Protein AF-A0A6J5VHC2-F1 (afdb_monomer)

pLDDT: mean 74.83, std 16.46, range [29.8, 95.44]

Mean predicted aligned error: 12.06 Å

Nearest PDB structures (foldseek):
  8tw2-assembly1_HQ  TM=3.066E-01  e=6.710E+00  Acinetobacter phage AP205
  5i7k-assembly3_A  TM=3.157E-01  e=7.901E+00  Homo sapiens
  6yfm-assembly1_AA  TM=2.266E-01  e=9.302E+00  Leviviridae sp.

Radius of gyration: 24.05 Å; Cα contacts (8 Å, |Δi|>4): 578; chains: 1; bounding box: 73×34×86 Å

Secondary structure (DSSP, 8-state):
-EEEEE-TTS-TT--EEEE--TT----HHHHHHHHHT--HHHHHHHTTTTTT--EEEEE----TTSSS--S-EEEPPPPPEETT-PPPPPTHHHHTTHHHHHHH--TTEEEEEEEEEEEEEETTEEEEEEEEEEEEEEEEEEE-----------------EEEEEEEEEEEESEEEEE-SSS-EEEEEESSS----S----GGGEEEE-TT-EEEE---TT--EEEEEEGGGTEEBPPEEHHHHHHHHHH--SPPSEEEEEEEETTTTEEEEEEEEE-TTS-EEEEEEE-----------

InterPro domains:
  IPR026847 Vacuolar protein sorting-associated protein 13 [PTHR16166] (1-262)

Solvent-accessible surface area (backbone atoms only — not comparable to full-atom values): 17325 Å² total; per-residue (Å²): 61,36,37,36,30,24,40,90,87,54,61,89,89,45,46,27,73,50,78,37,61,94,88,62,85,85,53,48,66,60,35,42,59,59,25,69,83,45,62,74,55,31,19,56,17,35,50,18,50,72,69,68,57,38,31,40,28,40,32,74,69,77,68,90,77,81,57,94,64,95,61,65,75,47,65,38,66,25,57,70,46,59,86,82,66,68,43,83,59,50,51,57,56,50,68,43,33,70,65,55,53,62,74,65,49,52,100,70,43,51,73,40,48,31,72,41,47,27,46,32,23,44,83,83,44,82,75,51,70,38,24,32,29,33,37,37,40,36,35,71,42,77,47,81,75,81,80,90,63,100,74,79,94,71,97,70,86,69,83,74,46,68,45,80,46,72,49,77,45,83,38,49,28,34,35,42,33,29,62,32,99,49,43,30,36,39,38,55,34,80,53,93,71,77,81,78,83,86,78,94,56,66,74,44,40,50,78,38,48,56,78,34,70,51,76,30,35,50,55,65,57,42,41,23,45,32,45,27,37,58,92,70,78,28,51,31,70,72,43,53,53,54,67,50,46,60,54,51,69,72,47,95,64,92,58,77,59,47,76,39,83,38,49,24,71,89,72,74,43,56,31,31,43,34,39,32,60,40,98,84,67,29,36,35,34,40,35,35,66,59,73,96,75,83,81,82,77,78,82,128

Sequence (300 aa):
MELRFRRAQQKEDEFASVMLNAGDTIDDSMAMFDALNLSGGRKKALMSLGLGNFLLSFRPEIPDGLMTSKNSLSVEWSDDLKGGKAVRLSGIFDRLSYRVRNALFTESVKCSFSTAQCTLKSEGARISDMHFLVQSIGRNVPVVQPNRSTDVLENNKSPVAFQEQKDIYLLPTVRVSNLLHTEVHVFLSESDRCYTVGSDNDRNQSTISCGSMVEFYANPSIIYFTVTLTAYNSSCRPVNSSDWIKKLQKQKSDVPCLDIDLDFGGGKYFASLRLSRGNRGTLEVVMQWLSVSTIFVMYI

Organism: Prunus armeniaca (NCBI:txid36596)

Foldseek 3Di:
DKKWKAAPPDDPPLIAIDDDDVPDDDALVNLQVVLVPDDDSHSVRSNCRVVLRIWMKDWDDDPPPPFPDPFDKDKAIKDTDRRDDADQDAFPLNQLCPVLVVVPDDPFKDKGKDKIKMFMDTPRHTQDIFIWIKIKIKGWDFDDDDDPDPDDDDDDPDPRDTDIDIDIDTHFQAKEFEQDQAKKKKAKDQDQDDPDDDRRPCQRIDIAHHGGMDGHRDDNNWIWIWMARPVVRWIFRTDISRVVVVVSVPDPDRDQKDWDWTATPNNPFIWIWIWHADNRRHTYTYIGGDDPDDPPPPDD

Structure (mmCIF, N/CA/C/O backbone):
data_AF-A0A6J5VHC2-F1
#
_entry.id   AF-A0A6J5VHC2-F1
#
loop_
_atom_site.group_PDB
_atom_site.id
_atom_site.type_symbol
_atom_site.label_atom_id
_atom_site.label_alt_id
_atom_site.label_comp_id
_atom_site.label_asym_id
_atom_site.label_entity_id
_atom_site.label_seq_id
_atom_site.pdbx_PDB_ins_code
_atom_site.Cartn_x
_atom_site.Cartn_y
_atom_site.Cartn_z
_atom_site.occupancy
_atom_site.B_iso_or_equiv
_atom_site.auth_seq_id
_atom_site.auth_comp_id
_atom_site.auth_asym_id
_atom_site.auth_atom_id
_atom_site.pdbx_PDB_model_num
ATOM 1 N N . MET A 1 1 ? 3.254 -6.602 13.259 1.00 87.44 1 MET A N 1
ATOM 2 C CA . MET A 1 1 ? 2.648 -5.245 13.194 1.00 87.44 1 MET A CA 1
ATOM 3 C C . MET A 1 1 ? 2.077 -4.946 14.559 1.00 87.44 1 MET A C 1
ATOM 5 O O . MET A 1 1 ? 1.206 -5.678 15.005 1.00 87.44 1 MET A O 1
ATOM 9 N N . GLU A 1 2 ? 2.549 -3.903 15.226 1.00 91.75 2 GLU A N 1
ATOM 10 C CA . GLU A 1 2 ? 2.053 -3.537 16.550 1.00 91.75 2 GLU A CA 1
ATOM 11 C C . GLU A 1 2 ? 0.928 -2.506 16.425 1.00 91.75 2 GLU A C 1
ATOM 13 O O . GLU A 1 2 ? 1.076 -1.492 15.743 1.00 91.75 2 GLU A O 1
ATOM 18 N N . LEU A 1 3 ? -0.199 -2.755 17.083 1.00 89.50 3 LEU A N 1
ATOM 19 C CA . LEU A 1 3 ? -1.311 -1.821 17.213 1.00 89.50 3 LEU A CA 1
ATOM 20 C C . LEU A 1 3 ? -1.281 -1.171 18.588 1.00 89.50 3 LEU A C 1
ATOM 22 O O . LEU A 1 3 ? -0.975 -1.830 19.577 1.00 89.50 3 LEU A O 1
ATOM 26 N N . ARG A 1 4 ? -1.653 0.104 18.658 1.00 89.88 4 ARG A N 1
ATOM 27 C CA . ARG A 1 4 ? -1.767 0.886 19.886 1.00 89.88 4 ARG A CA 1
ATOM 28 C C . ARG A 1 4 ? -3.153 1.495 19.999 1.00 89.88 4 ARG A C 1
ATOM 30 O O . ARG A 1 4 ? -3.589 2.235 19.119 1.00 89.88 4 ARG A O 1
ATOM 37 N N . PHE A 1 5 ? -3.794 1.245 21.132 1.00 87.25 5 PHE A N 1
ATOM 38 C CA . PHE A 1 5 ? -5.109 1.759 21.489 1.00 87.25 5 PHE A CA 1
ATOM 39 C C . PHE A 1 5 ? -4.985 2.769 22.628 1.00 87.25 5 PHE A C 1
ATOM 41 O O . PHE A 1 5 ? -4.406 2.474 23.679 1.00 87.25 5 PHE A O 1
ATOM 48 N N . ARG A 1 6 ? -5.551 3.962 22.427 1.00 85.88 6 ARG A N 1
ATOM 49 C CA . ARG A 1 6 ? -5.616 5.043 23.425 1.00 85.88 6 ARG A CA 1
ATOM 50 C C . ARG A 1 6 ? -7.026 5.604 23.539 1.00 85.88 6 ARG A C 1
ATOM 52 O O . ARG A 1 6 ? -7.817 5.514 22.604 1.00 85.88 6 ARG A O 1
ATOM 59 N N . ARG A 1 7 ? -7.333 6.254 24.662 1.00 81.38 7 ARG A N 1
ATOM 60 C CA . ARG A 1 7 ? -8.512 7.127 24.773 1.00 81.38 7 ARG A CA 1
ATOM 61 C C . ARG A 1 7 ? -8.130 8.554 24.415 1.00 81.38 7 ARG A C 1
ATOM 63 O O . ARG A 1 7 ? -7.066 9.019 24.805 1.00 81.38 7 ARG A O 1
ATOM 70 N N . ALA A 1 8 ? -9.044 9.287 23.784 1.00 72.12 8 ALA A N 1
ATOM 71 C CA . ALA A 1 8 ? -8.810 10.681 23.403 1.00 72.12 8 ALA A CA 1
ATOM 72 C C . ALA A 1 8 ? -8.484 11.627 24.582 1.00 72.12 8 ALA A C 1
ATOM 74 O O . ALA A 1 8 ? -7.918 12.690 24.363 1.00 72.12 8 ALA A O 1
ATOM 75 N N . GLN A 1 9 ? -8.845 11.257 25.818 1.00 69.50 9 GLN A N 1
ATOM 76 C CA . GLN A 1 9 ? -8.648 12.068 27.030 1.00 69.50 9 GLN A CA 1
ATOM 77 C C . GLN A 1 9 ? -7.511 11.569 27.948 1.00 69.50 9 GLN A C 1
ATOM 79 O O . GLN A 1 9 ? -7.333 12.117 29.034 1.00 69.50 9 GLN A O 1
ATOM 84 N N . GLN A 1 10 ? -6.774 10.515 27.578 1.00 65.38 10 GLN A N 1
ATOM 85 C CA . GLN A 1 10 ? -5.685 9.967 28.405 1.00 65.38 10 GLN A CA 1
ATOM 86 C C . GLN A 1 10 ? -4.319 10.576 28.055 1.00 65.38 10 GLN A C 1
ATOM 88 O O . GLN A 1 10 ? -4.109 11.054 26.942 1.00 65.38 10 GLN A O 1
ATOM 93 N N . LYS A 1 11 ? -3.385 10.546 29.020 1.00 63.06 11 LYS A N 1
ATOM 94 C CA . LYS A 1 11 ? -1.968 10.892 28.802 1.00 63.06 11 LYS A CA 1
ATOM 95 C C . LYS A 1 11 ? -1.344 9.928 27.788 1.00 63.06 11 LYS A C 1
ATOM 97 O O . LYS A 1 11 ? -1.731 8.763 27.744 1.00 63.06 11 LYS A O 1
ATOM 102 N N . GLU A 1 12 ? -0.364 10.394 27.011 1.00 64.94 12 GLU A N 1
ATOM 103 C CA . GLU A 1 12 ? 0.210 9.613 25.904 1.00 64.94 12 GLU A CA 1
ATOM 104 C C . GLU A 1 12 ? 0.792 8.255 26.315 1.00 64.94 12 GLU A C 1
ATOM 106 O O . GLU A 1 12 ? 0.707 7.310 25.531 1.00 64.94 12 GLU A O 1
ATOM 111 N N . ASP A 1 13 ? 1.302 8.151 27.545 1.00 67.31 13 ASP A N 1
ATOM 112 C CA . ASP A 1 13 ? 1.945 6.946 28.080 1.00 67.31 13 ASP A CA 1
ATOM 113 C C . ASP A 1 13 ? 0.952 5.861 28.543 1.00 67.31 13 ASP A C 1
ATOM 115 O O . ASP A 1 13 ? 1.341 4.719 28.793 1.00 67.31 13 ASP A O 1
ATOM 119 N N . GLU A 1 14 ? -0.345 6.177 28.650 1.00 80.38 14 GLU A N 1
ATOM 120 C CA . GLU A 1 14 ? -1.382 5.196 28.979 1.00 80.38 14 GLU A CA 1
ATOM 121 C C . GLU A 1 14 ? -2.020 4.631 27.708 1.00 80.38 14 GLU A C 1
ATOM 123 O O . GLU A 1 14 ? -3.034 5.127 27.213 1.00 80.38 14 GLU A O 1
ATOM 128 N N . PHE A 1 15 ? -1.442 3.544 27.200 1.00 84.50 15 PHE A N 1
ATOM 129 C CA . PHE A 1 15 ? -1.965 2.816 26.049 1.00 84.50 15 PHE A CA 1
ATOM 130 C C . PHE A 1 15 ? -1.979 1.308 26.284 1.00 84.50 15 PHE A C 1
ATOM 132 O O . PHE A 1 15 ? -1.233 0.773 27.107 1.00 84.50 15 PHE A O 1
ATOM 139 N N . ALA A 1 16 ? -2.827 0.619 25.532 1.00 87.75 16 ALA A N 1
ATOM 140 C CA . ALA A 1 16 ? -2.716 -0.817 25.338 1.00 87.75 16 ALA A CA 1
ATOM 141 C C . ALA A 1 16 ? -2.134 -1.085 23.952 1.00 87.75 16 ALA A C 1
ATOM 143 O O . ALA A 1 16 ? -2.483 -0.376 23.007 1.00 87.75 16 ALA A O 1
ATOM 144 N N . SER A 1 17 ? -1.260 -2.081 23.827 1.00 88.62 17 SER A N 1
ATOM 145 C CA . SER A 1 17 ? -0.766 -2.522 22.527 1.00 88.62 17 SER A CA 1
ATOM 146 C C . SER A 1 17 ? -0.976 -4.012 22.311 1.00 88.62 17 SER A C 1
ATOM 148 O O . SER A 1 17 ? -1.055 -4.784 23.266 1.00 88.62 17 SER A O 1
ATOM 150 N N . VAL A 1 18 ? -1.126 -4.384 21.043 1.00 88.00 18 VAL A N 1
ATOM 151 C CA . VAL A 1 18 ? -1.316 -5.762 20.587 1.00 88.00 18 VAL A CA 1
ATOM 152 C C . VAL A 1 18 ? -0.419 -5.988 19.380 1.00 88.00 18 VAL A C 1
ATOM 154 O O . VAL A 1 18 ? -0.418 -5.178 18.453 1.00 88.00 18 VAL A O 1
ATOM 157 N N . MET A 1 19 ? 0.338 -7.081 19.383 1.00 88.75 19 MET A N 1
ATOM 158 C CA . MET A 1 19 ? 1.124 -7.497 18.225 1.00 88.75 19 MET A CA 1
ATOM 159 C C . MET A 1 19 ? 0.283 -8.407 17.330 1.00 88.75 19 MET A C 1
ATOM 161 O O . MET A 1 19 ? -0.310 -9.364 17.816 1.00 88.75 19 MET A O 1
ATOM 165 N N . LEU A 1 20 ? 0.253 -8.108 16.034 1.00 84.94 20 LEU A N 1
ATOM 166 C CA . LEU A 1 20 ? -0.412 -8.901 15.003 1.00 84.94 20 LEU A CA 1
ATOM 167 C C . LEU A 1 20 ? 0.604 -9.423 13.987 1.00 84.94 20 LEU A C 1
ATOM 169 O O . LEU A 1 20 ? 1.396 -8.646 13.434 1.00 84.94 20 LEU A O 1
ATOM 173 N N . ASN A 1 21 ? 0.540 -10.716 13.695 1.00 83.06 21 ASN A N 1
ATOM 174 C CA . ASN A 1 21 ? 1.238 -11.341 12.579 1.00 83.06 21 ASN A CA 1
ATOM 175 C C . ASN A 1 21 ? 0.446 -11.183 11.276 1.00 83.06 21 ASN A C 1
ATOM 177 O O . ASN A 1 21 ? -0.692 -10.708 11.244 1.00 83.06 21 ASN A O 1
ATOM 181 N N . ALA A 1 22 ? 1.066 -11.573 10.163 1.00 75.50 22 ALA A N 1
ATOM 182 C CA . ALA A 1 22 ? 0.387 -11.597 8.876 1.00 75.50 22 ALA A CA 1
ATOM 183 C C . ALA A 1 22 ? -0.784 -12.594 8.908 1.00 75.50 22 ALA A C 1
ATOM 185 O O . ALA A 1 22 ? -0.585 -13.779 9.156 1.00 75.50 22 ALA A O 1
ATOM 186 N N . GLY A 1 23 ? -1.992 -12.104 8.622 1.00 72.81 23 GLY A N 1
ATOM 187 C CA . GLY A 1 23 ? -3.222 -12.900 8.660 1.00 72.81 23 GLY A CA 1
ATOM 188 C C . GLY A 1 23 ? -3.977 -12.839 9.990 1.00 72.81 23 GLY A C 1
ATOM 189 O O . GLY A 1 23 ? -5.135 -13.250 10.019 1.00 72.81 23 GLY A O 1
ATOM 190 N N . ASP A 1 24 ? -3.379 -12.277 11.044 1.00 81.94 24 ASP A N 1
ATOM 191 C CA . ASP A 1 24 ? -4.054 -12.107 12.330 1.00 81.94 24 ASP A CA 1
ATOM 192 C C . ASP A 1 24 ? -5.131 -11.016 12.251 1.00 81.94 24 ASP A C 1
ATOM 194 O O . ASP A 1 24 ? -5.018 -10.026 11.517 1.00 81.94 24 ASP A O 1
ATOM 198 N N . THR A 1 25 ? -6.172 -11.177 13.062 1.00 80.81 25 THR A N 1
ATOM 199 C CA . THR A 1 25 ? -7.261 -10.211 13.222 1.00 80.81 25 THR A CA 1
ATOM 200 C C . THR A 1 25 ? -7.505 -9.948 14.698 1.00 80.81 25 THR A C 1
ATOM 202 O O . THR A 1 25 ? -7.397 -10.859 15.514 1.00 80.81 25 THR A O 1
ATOM 205 N N . ILE A 1 26 ? -7.884 -8.717 15.033 1.00 81.38 26 ILE A N 1
ATOM 206 C CA . ILE A 1 26 ? -8.385 -8.360 16.359 1.00 81.38 26 ILE A CA 1
ATOM 207 C C . ILE A 1 26 ? -9.762 -7.725 16.212 1.00 81.38 26 ILE A C 1
ATOM 209 O O . ILE A 1 26 ? -9.951 -6.828 15.387 1.00 81.38 26 ILE A O 1
ATOM 213 N N . ASP A 1 27 ? -10.706 -8.189 17.020 1.00 83.62 27 ASP A N 1
ATOM 214 C CA . ASP A 1 27 ? -12.029 -7.596 17.157 1.00 83.62 27 ASP A CA 1
ATOM 215 C C . ASP A 1 27 ? -12.263 -7.083 18.586 1.00 83.62 27 ASP A C 1
ATOM 217 O O . ASP A 1 27 ? -11.414 -7.205 19.478 1.00 83.62 27 ASP A O 1
ATOM 221 N N . ASP A 1 28 ? -13.410 -6.442 18.790 1.00 79.19 28 ASP A N 1
ATOM 222 C CA . ASP A 1 28 ? -13.797 -5.882 20.079 1.00 79.19 28 ASP A CA 1
ATOM 223 C C . ASP A 1 28 ? -13.994 -6.961 21.150 1.00 79.19 28 ASP A C 1
ATOM 225 O O . ASP A 1 28 ? -13.642 -6.739 22.304 1.00 79.19 28 ASP A O 1
ATOM 229 N N . SER A 1 29 ? -14.492 -8.137 20.785 1.00 80.19 29 SER A N 1
ATOM 230 C CA . SER A 1 29 ? -14.730 -9.245 21.707 1.00 80.19 29 SER A CA 1
ATOM 231 C C . SER A 1 29 ? -13.413 -9.810 22.234 1.00 80.19 29 SER A C 1
ATOM 233 O O . SER A 1 29 ? -13.227 -9.892 23.449 1.00 80.19 29 SER A O 1
ATOM 235 N N . MET A 1 30 ? -12.467 -10.117 21.342 1.00 82.44 30 MET A N 1
ATOM 236 C CA . MET A 1 30 ? -11.107 -10.540 21.688 1.00 82.44 30 MET A CA 1
ATOM 237 C C . MET A 1 30 ? -10.427 -9.500 22.581 1.00 82.44 30 MET A C 1
ATOM 239 O O . MET A 1 30 ? -9.942 -9.831 23.662 1.00 82.44 30 MET A O 1
ATOM 243 N N . ALA A 1 31 ? -10.493 -8.223 22.194 1.00 82.50 31 ALA A N 1
ATOM 244 C CA . ALA A 1 31 ? -9.918 -7.134 22.975 1.00 82.50 31 ALA A CA 1
ATOM 245 C C . ALA A 1 31 ? -10.530 -7.005 24.382 1.00 82.50 31 ALA A C 1
ATOM 247 O O . ALA A 1 31 ? -9.826 -6.677 25.340 1.00 82.50 31 ALA A O 1
ATOM 248 N N . MET A 1 32 ? -11.835 -7.254 24.528 1.00 81.25 32 MET A N 1
ATOM 249 C CA . MET A 1 32 ? -12.531 -7.220 25.819 1.00 81.25 32 MET A CA 1
ATOM 250 C C . MET A 1 32 ? -12.121 -8.392 26.715 1.00 81.25 32 MET A C 1
ATOM 252 O O . MET A 1 32 ? -11.925 -8.188 27.916 1.00 81.25 32 MET A O 1
ATOM 256 N N . PHE A 1 33 ? -11.948 -9.593 26.155 1.00 83.25 33 PHE A N 1
ATOM 257 C CA . PHE A 1 33 ? -11.417 -10.739 26.897 1.00 83.25 33 PHE A CA 1
ATOM 258 C C . PHE A 1 33 ? -9.971 -10.497 27.341 1.00 83.25 33 PHE A C 1
ATOM 260 O O . PHE A 1 33 ? -9.661 -10.689 28.518 1.00 83.25 33 PHE A O 1
ATOM 267 N N . ASP A 1 34 ? -9.119 -9.973 26.461 1.00 82.94 34 ASP A N 1
ATOM 268 C CA . ASP A 1 34 ? -7.733 -9.628 26.797 1.00 82.94 34 ASP A CA 1
ATOM 269 C C . ASP A 1 34 ? -7.660 -8.554 27.892 1.00 82.94 34 ASP A C 1
ATOM 271 O O . ASP A 1 34 ? -6.822 -8.610 28.798 1.00 82.94 34 ASP A O 1
ATOM 275 N N . ALA A 1 35 ? -8.596 -7.600 27.885 1.00 84.12 35 ALA A N 1
ATOM 276 C CA . ALA A 1 35 ? -8.687 -6.556 28.899 1.00 84.12 35 ALA A CA 1
ATOM 277 C C . ALA A 1 35 ? -9.016 -7.078 30.310 1.00 84.12 35 ALA A C 1
ATOM 279 O O . ALA A 1 35 ? -8.757 -6.367 31.290 1.00 84.12 35 ALA A O 1
ATOM 280 N N . LEU A 1 36 ? -9.565 -8.293 30.458 1.00 85.62 36 LEU A N 1
ATOM 281 C CA . LEU A 1 36 ? -9.848 -8.886 31.772 1.00 85.62 36 LEU A CA 1
ATOM 282 C C . LEU A 1 36 ? -8.571 -9.098 32.587 1.00 85.62 36 LEU A C 1
ATOM 284 O O . LEU A 1 36 ? -8.592 -8.875 33.798 1.00 85.62 36 LEU A O 1
ATOM 288 N N . ASN A 1 37 ? -7.471 -9.432 31.909 1.00 84.69 37 ASN A N 1
ATOM 289 C CA . ASN A 1 37 ? -6.166 -9.702 32.513 1.00 84.69 37 ASN A CA 1
ATOM 290 C C . ASN A 1 37 ? -5.319 -8.436 32.730 1.00 84.69 37 ASN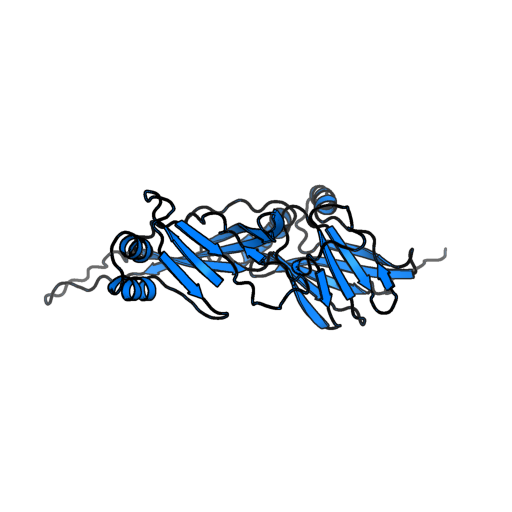 A C 1
ATOM 292 O O . ASN A 1 37 ? -4.208 -8.506 33.252 1.00 84.69 37 ASN A O 1
ATOM 296 N N . LEU A 1 38 ? -5.828 -7.265 32.337 1.00 85.56 38 LEU A N 1
ATOM 297 C CA . LEU A 1 38 ? -5.134 -5.986 32.459 1.00 85.56 38 LEU A CA 1
ATOM 298 C C . LEU A 1 38 ? -5.692 -5.150 33.615 1.00 85.56 38 LEU A C 1
ATOM 300 O O . LEU A 1 38 ? -6.781 -5.386 34.136 1.00 85.56 38 LEU A O 1
ATOM 304 N N . SER A 1 39 ? -4.957 -4.112 34.009 1.00 83.00 39 SER A N 1
ATOM 305 C CA . SER A 1 39 ? -5.377 -3.167 35.046 1.00 83.00 39 SER A CA 1
ATOM 306 C C . SER A 1 39 ? -5.135 -1.713 34.620 1.00 83.00 39 SER A C 1
ATOM 308 O O . SER A 1 39 ? -4.495 -1.428 33.603 1.00 83.00 39 SER A O 1
ATOM 310 N N . GLY A 1 40 ? -5.716 -0.771 35.370 1.00 85.44 40 GLY A N 1
ATOM 311 C CA . GLY A 1 40 ? -5.491 0.665 35.182 1.00 85.44 40 GLY A CA 1
ATOM 312 C C . GLY A 1 40 ? -5.904 1.206 33.806 1.00 85.44 40 GLY A C 1
ATOM 313 O O . GLY A 1 40 ? -6.950 0.845 33.257 1.00 85.44 40 GLY A O 1
ATOM 314 N N . GLY A 1 41 ? -5.088 2.118 33.266 1.00 82.44 41 GLY A N 1
ATOM 315 C CA . GLY A 1 41 ? -5.336 2.796 31.990 1.00 82.44 41 GLY A CA 1
ATOM 316 C C . GLY A 1 41 ? -5.363 1.856 30.781 1.00 82.44 41 GLY A C 1
ATOM 317 O O . GLY A 1 41 ? -6.182 2.061 29.889 1.00 82.44 41 GLY A O 1
ATOM 318 N N . ARG A 1 42 ? -4.561 0.780 30.791 1.00 82.19 42 ARG A N 1
ATOM 319 C CA . ARG A 1 42 ? -4.484 -0.202 29.691 1.00 82.19 42 ARG A CA 1
ATOM 320 C C . ARG A 1 42 ? -5.792 -0.965 29.508 1.00 82.19 42 ARG A C 1
ATOM 322 O O . ARG A 1 42 ? -6.311 -1.039 28.398 1.00 82.19 42 ARG A O 1
ATOM 329 N N . LYS A 1 43 ? -6.376 -1.443 30.615 1.00 85.81 43 LYS A N 1
ATOM 330 C CA . LYS A 1 43 ? -7.710 -2.062 30.609 1.00 85.81 43 LYS A CA 1
ATOM 331 C C . LYS A 1 43 ? -8.754 -1.099 30.052 1.00 85.81 43 LYS A C 1
ATOM 333 O O . LYS A 1 43 ? -9.531 -1.467 29.181 1.00 85.81 43 LYS A O 1
ATOM 338 N N . LYS A 1 44 ? -8.755 0.156 30.516 1.00 83.44 44 LYS A N 1
ATOM 339 C CA . LYS A 1 44 ? -9.700 1.178 30.033 1.00 83.44 44 LYS A CA 1
ATOM 340 C C . LYS A 1 44 ? -9.535 1.467 28.535 1.00 83.44 44 LYS A C 1
ATOM 342 O O . LYS A 1 44 ? -10.541 1.704 27.868 1.00 83.44 44 LYS A O 1
ATOM 347 N N . ALA A 1 45 ? -8.307 1.454 28.017 1.00 83.31 45 ALA A N 1
ATOM 348 C CA . ALA A 1 45 ? -8.021 1.679 26.605 1.00 83.31 45 ALA A CA 1
ATOM 349 C C . ALA A 1 45 ? -8.569 0.546 25.720 1.00 83.31 45 ALA A C 1
ATOM 351 O O . ALA A 1 45 ? -9.354 0.834 24.821 1.00 83.31 45 ALA A O 1
ATOM 352 N N . LEU A 1 46 ? -8.259 -0.722 26.023 1.00 82.38 46 LEU A N 1
ATOM 353 C CA . LEU A 1 46 ? -8.788 -1.873 25.268 1.00 82.38 46 LEU A CA 1
ATOM 354 C C . LEU A 1 46 ? -10.314 -1.977 25.354 1.00 82.38 46 LEU A C 1
ATOM 356 O O . LEU A 1 46 ? -10.973 -2.115 24.331 1.00 82.38 46 LEU A O 1
ATOM 360 N N . MET A 1 47 ? -10.898 -1.781 26.541 1.00 81.81 47 MET A N 1
ATOM 361 C CA . MET A 1 47 ? -12.361 -1.784 26.711 1.00 81.81 47 MET A CA 1
ATOM 362 C C . MET A 1 47 ? -13.067 -0.677 25.904 1.00 81.81 47 MET A C 1
ATOM 364 O O . MET A 1 47 ? -14.279 -0.724 25.710 1.00 81.81 47 MET A O 1
ATOM 368 N N . SER A 1 48 ? -12.340 0.350 25.447 1.00 78.81 48 SER A N 1
ATOM 369 C CA . SER A 1 48 ? -12.921 1.430 24.640 1.00 78.81 48 SER A CA 1
ATOM 370 C C . SER A 1 48 ? -13.129 1.052 23.173 1.00 78.81 48 SER A C 1
ATOM 372 O O . SER A 1 48 ? -13.831 1.789 22.480 1.00 78.81 48 SER A O 1
ATOM 374 N N . LEU A 1 49 ? -12.588 -0.087 22.717 1.00 77.38 49 LEU A N 1
ATOM 375 C CA . LEU A 1 49 ? -12.847 -0.632 21.381 1.00 77.38 49 LEU A CA 1
ATOM 376 C C . LEU A 1 49 ? -14.335 -0.924 21.182 1.00 77.38 49 LEU A C 1
ATOM 378 O O . LEU A 1 49 ? -14.932 -0.377 20.259 1.00 77.38 49 LEU A O 1
ATOM 382 N N . GLY A 1 50 ? -14.956 -1.653 22.115 1.00 70.88 50 GLY A N 1
ATOM 383 C CA . GLY A 1 50 ? -16.396 -1.943 22.074 1.00 70.88 50 GLY A CA 1
ATOM 384 C C . GLY A 1 50 ? -17.292 -0.707 22.241 1.00 70.88 50 GLY A C 1
ATOM 385 O O . GLY A 1 50 ? -18.464 -0.731 21.881 1.00 70.88 50 GLY A O 1
ATOM 386 N N . LEU A 1 51 ? -16.749 0.402 22.761 1.00 73.06 51 LEU A N 1
ATOM 387 C CA . LEU A 1 51 ? -17.466 1.677 22.897 1.00 73.06 51 LEU A CA 1
ATOM 388 C C . LEU A 1 51 ? -17.281 2.607 21.687 1.00 73.06 51 LEU A C 1
ATOM 390 O O . LEU A 1 51 ? -17.896 3.671 21.642 1.00 73.06 51 LEU A O 1
ATOM 394 N N . GLY A 1 52 ? -16.386 2.271 20.751 1.00 70.75 52 GLY A N 1
ATOM 395 C CA . GLY A 1 52 ? -16.062 3.108 19.592 1.00 70.75 52 GLY A CA 1
ATOM 396 C C . GLY A 1 52 ? -15.326 4.419 19.914 1.00 70.75 52 GLY A C 1
ATOM 397 O O . GLY A 1 52 ? -15.112 5.234 19.019 1.00 70.75 52 GLY A O 1
ATOM 398 N N . ASN A 1 53 ? -14.913 4.645 21.167 1.00 76.25 53 ASN A N 1
ATOM 399 C CA . ASN A 1 53 ? -14.216 5.864 21.600 1.00 76.25 53 ASN A CA 1
ATOM 400 C C . ASN A 1 53 ? -12.725 5.596 21.837 1.00 76.25 53 ASN A C 1
ATOM 402 O O . ASN A 1 53 ? -12.230 5.660 22.967 1.00 76.25 53 ASN A O 1
ATOM 406 N N . PHE A 1 54 ? -12.020 5.266 20.758 1.00 79.31 54 PHE A N 1
ATOM 407 C CA . PHE A 1 54 ? -10.593 4.972 20.779 1.00 79.31 54 PHE A CA 1
ATOM 408 C C . PHE A 1 54 ? -9.836 5.746 19.694 1.00 79.31 54 PHE A C 1
ATOM 410 O O . PHE A 1 54 ? -10.382 6.142 18.662 1.00 79.31 54 PHE A O 1
ATOM 417 N N . LEU A 1 55 ? -8.552 5.955 19.955 1.00 85.38 55 LEU A N 1
ATOM 418 C CA . LEU A 1 55 ? -7.546 6.347 18.983 1.00 85.38 55 LEU A CA 1
ATOM 419 C C . LEU A 1 55 ? -6.715 5.107 18.673 1.00 85.38 55 LEU A C 1
ATOM 421 O O . LEU A 1 55 ? -6.225 4.450 19.595 1.00 85.38 55 LEU A O 1
ATOM 425 N N . LEU A 1 56 ? -6.592 4.795 17.387 1.00 86.62 56 LEU A N 1
ATOM 426 C CA . LEU A 1 56 ? -5.781 3.691 16.895 1.00 86.62 56 LEU A CA 1
ATOM 427 C C . LEU A 1 56 ? -4.546 4.257 16.204 1.00 86.62 56 LEU A C 1
ATOM 429 O O . LEU A 1 56 ? -4.676 4.995 15.235 1.00 86.62 56 LEU A O 1
ATOM 433 N N . SER A 1 57 ? -3.363 3.873 16.653 1.00 90.12 57 SER A N 1
ATOM 434 C CA . SER A 1 57 ? -2.129 4.035 15.882 1.00 90.12 57 SER A CA 1
ATOM 435 C C . SER A 1 57 ? -1.474 2.672 15.702 1.00 90.12 57 SER A C 1
ATOM 437 O O . SER A 1 57 ? -1.791 1.720 16.412 1.00 90.12 57 SER A O 1
ATOM 439 N N . PHE A 1 58 ? -0.579 2.550 14.735 1.00 91.31 58 PHE A N 1
ATOM 440 C CA . PHE A 1 58 ? 0.104 1.296 14.455 1.00 91.31 58 PHE A CA 1
ATOM 441 C C . PHE A 1 58 ? 1.573 1.542 14.139 1.00 91.31 58 PHE A C 1
ATOM 443 O O . PHE A 1 58 ? 1.988 2.661 13.841 1.00 91.31 58 PHE A O 1
ATOM 450 N N . ARG A 1 59 ? 2.370 0.487 14.232 1.00 90.81 59 ARG A N 1
ATOM 451 C CA . ARG A 1 59 ? 3.790 0.510 13.925 1.00 90.81 59 ARG A CA 1
ATOM 452 C C . ARG A 1 59 ? 4.192 -0.822 13.295 1.00 90.81 59 ARG A C 1
ATOM 454 O O . ARG A 1 59 ? 4.004 -1.866 13.923 1.00 90.81 59 ARG A O 1
ATOM 461 N N . PRO A 1 60 ? 4.756 -0.827 12.077 1.00 88.00 60 PRO A N 1
ATOM 462 C CA . PRO A 1 60 ? 5.272 -2.052 11.495 1.00 88.00 60 PRO A CA 1
ATOM 463 C C . PRO A 1 60 ? 6.481 -2.537 12.293 1.00 88.00 60 PRO A C 1
ATOM 465 O O . PRO A 1 60 ? 7.329 -1.753 12.716 1.00 88.00 60 PRO A O 1
ATOM 468 N N . GLU A 1 61 ? 6.553 -3.848 12.469 1.00 83.44 61 GLU A N 1
ATOM 469 C CA . GLU A 1 61 ? 7.737 -4.492 13.016 1.00 83.44 61 GLU A CA 1
ATOM 470 C C . GLU A 1 61 ? 8.753 -4.659 11.887 1.00 83.44 61 GLU A C 1
ATOM 472 O O . GLU A 1 61 ? 8.393 -5.015 10.758 1.00 83.44 61 GLU A O 1
ATOM 477 N N . ILE A 1 62 ? 10.010 -4.334 12.168 1.00 72.06 62 ILE A N 1
ATOM 478 C CA . ILE A 1 62 ? 11.106 -4.564 11.235 1.00 72.06 62 ILE A CA 1
ATOM 479 C C . ILE A 1 62 ? 11.851 -5.784 11.761 1.00 72.06 62 ILE A C 1
ATOM 481 O O . ILE A 1 62 ? 12.445 -5.677 12.830 1.00 72.06 62 ILE A O 1
ATOM 485 N N . PRO A 1 63 ? 11.796 -6.932 11.064 1.00 63.84 63 PRO A N 1
ATOM 486 C CA . PRO A 1 63 ? 12.555 -8.096 11.485 1.00 63.84 63 PRO A CA 1
ATOM 487 C C . PRO A 1 63 ? 14.054 -7.783 11.434 1.00 63.84 63 PRO A C 1
ATOM 489 O O . PRO A 1 63 ? 14.545 -7.203 10.457 1.00 63.84 63 PRO A O 1
ATOM 492 N N . ASP A 1 64 ? 14.764 -8.174 12.490 1.00 53.56 64 ASP A N 1
ATOM 493 C CA . ASP A 1 64 ? 16.213 -8.028 12.585 1.00 53.56 64 ASP A CA 1
ATOM 494 C C . ASP A 1 64 ? 16.889 -8.755 11.409 1.00 53.56 64 ASP A C 1
ATOM 496 O O . ASP A 1 64 ? 16.617 -9.926 11.139 1.00 53.56 64 ASP A O 1
ATOM 500 N N . GLY A 1 65 ? 17.759 -8.048 10.680 1.00 50.91 65 GLY A N 1
ATOM 501 C CA . GLY A 1 65 ? 18.527 -8.605 9.556 1.00 50.91 65 GLY A CA 1
ATOM 502 C C . GLY A 1 65 ? 17.959 -8.364 8.152 1.00 50.91 65 GLY A C 1
ATOM 503 O O . GLY A 1 65 ? 18.573 -8.805 7.185 1.00 50.91 65 GLY A O 1
ATOM 504 N N . LEU A 1 66 ? 16.841 -7.639 8.000 1.00 49.28 66 LEU A N 1
ATOM 505 C CA . LEU A 1 66 ? 16.318 -7.257 6.674 1.00 49.28 66 LEU A CA 1
ATOM 506 C C . LEU A 1 66 ? 17.171 -6.181 5.967 1.00 49.28 66 LEU A C 1
ATOM 508 O O . LEU A 1 66 ? 16.990 -5.953 4.777 1.00 49.28 66 LEU A O 1
ATOM 512 N N . MET A 1 67 ? 18.081 -5.518 6.687 1.00 52.44 67 MET A N 1
ATOM 513 C CA . MET A 1 67 ? 18.916 -4.428 6.174 1.00 52.44 67 MET A CA 1
ATOM 514 C C . MET A 1 67 ? 20.392 -4.693 6.459 1.00 52.44 67 MET A C 1
ATOM 516 O O . MET A 1 67 ? 20.760 -5.158 7.536 1.00 52.44 67 MET A O 1
ATOM 520 N N . THR A 1 68 ? 21.239 -4.356 5.492 1.00 47.12 68 THR A N 1
ATOM 521 C CA . THR A 1 68 ? 22.707 -4.467 5.546 1.00 47.12 68 THR A CA 1
ATOM 522 C C . THR A 1 68 ? 23.362 -3.495 6.536 1.00 47.12 68 THR A C 1
ATOM 524 O O . THR A 1 68 ? 24.536 -3.664 6.876 1.00 47.12 68 THR A O 1
ATOM 527 N N . SER A 1 69 ? 22.630 -2.493 7.035 1.00 51.41 69 SER A N 1
ATOM 528 C CA . SER A 1 69 ? 23.155 -1.495 7.967 1.00 51.41 69 SER A CA 1
ATOM 529 C C . SER A 1 69 ? 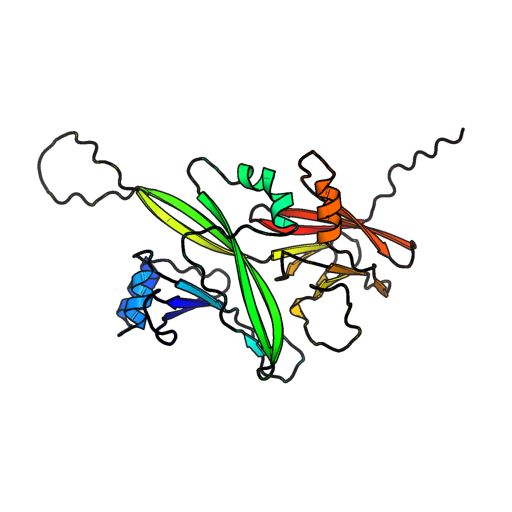23.242 -2.043 9.397 1.00 51.41 69 SER A C 1
ATOM 531 O O . SER A 1 69 ? 22.236 -2.455 9.969 1.00 51.41 69 SER A O 1
ATOM 533 N N . LYS A 1 70 ? 24.425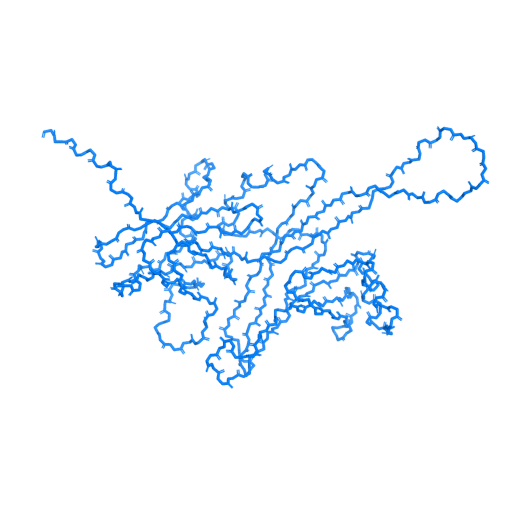 -1.954 10.020 1.00 54.44 70 LYS A N 1
ATOM 534 C CA . LYS A 1 70 ? 24.701 -2.325 11.429 1.00 54.44 70 LYS A CA 1
ATOM 535 C C . LYS A 1 70 ? 23.958 -1.479 12.481 1.00 54.44 70 LYS A C 1
ATOM 537 O O . LYS A 1 70 ? 24.168 -1.678 13.676 1.00 54.44 70 LYS A O 1
ATOM 542 N N . ASN A 1 71 ? 23.131 -0.533 12.051 1.00 61.66 71 ASN A N 1
ATOM 543 C CA . ASN A 1 71 ? 22.520 0.468 12.909 1.00 61.66 71 ASN A CA 1
ATOM 544 C C . ASN A 1 71 ? 21.151 -0.003 13.403 1.00 61.66 71 ASN A C 1
ATOM 546 O O . ASN A 1 71 ? 20.390 -0.629 12.662 1.00 61.66 71 ASN A O 1
ATOM 550 N N . SER A 1 72 ? 20.812 0.327 14.651 1.00 68.38 72 SER A N 1
ATOM 551 C CA . SER A 1 72 ? 19.497 0.015 15.207 1.00 68.38 72 SER A CA 1
ATOM 552 C C . SER A 1 72 ? 18.417 0.839 14.503 1.00 68.38 72 SER A C 1
ATOM 554 O O . SER A 1 72 ? 18.347 2.068 14.617 1.00 68.38 72 SER A O 1
ATOM 556 N N . LEU A 1 73 ? 17.565 0.143 13.751 1.00 73.38 73 LEU A N 1
ATOM 557 C CA . LEU A 1 73 ? 16.385 0.726 13.133 1.00 73.38 73 LEU A CA 1
ATOM 558 C C . LEU A 1 73 ? 15.250 0.763 14.149 1.00 73.38 73 LEU A C 1
ATOM 560 O O . LEU A 1 73 ? 14.964 -0.210 14.842 1.00 73.38 73 LEU A O 1
ATOM 564 N N . SER A 1 74 ? 14.573 1.898 14.214 1.00 82.88 74 SER A N 1
ATOM 565 C CA . SER A 1 74 ? 13.355 2.060 14.996 1.00 82.88 74 SER A CA 1
ATOM 566 C C . SER A 1 74 ? 12.291 2.711 14.133 1.00 82.88 74 SER A C 1
ATOM 568 O O . SER A 1 74 ? 12.576 3.576 13.306 1.00 82.88 74 SER A O 1
ATOM 570 N N . VAL A 1 75 ? 11.052 2.275 14.314 1.00 85.94 75 VAL A N 1
ATOM 571 C CA . VAL A 1 75 ? 9.901 2.872 13.642 1.00 85.94 75 VAL A CA 1
ATOM 572 C C . VAL A 1 75 ? 9.087 3.639 14.671 1.00 85.94 75 VAL A C 1
ATOM 574 O O . VAL A 1 75 ? 8.882 3.172 15.795 1.00 85.94 75 VAL A O 1
ATOM 577 N N . GLU A 1 76 ? 8.636 4.828 14.302 1.00 90.50 76 GLU A N 1
ATOM 578 C CA . GLU A 1 76 ? 7.705 5.603 15.111 1.00 90.50 76 GLU A CA 1
ATOM 579 C C . GLU A 1 76 ? 6.267 5.118 14.915 1.00 90.50 76 GLU A C 1
ATOM 581 O O . GLU A 1 76 ? 5.911 4.520 13.897 1.00 90.50 76 GLU A O 1
ATOM 586 N N . TRP A 1 77 ? 5.426 5.381 15.913 1.00 90.50 77 TRP A N 1
ATOM 587 C CA . TRP A 1 77 ? 3.990 5.161 15.793 1.00 90.50 77 TRP A CA 1
ATOM 588 C C . TRP A 1 77 ? 3.408 5.992 14.655 1.00 90.50 77 TRP A C 1
ATOM 590 O O . TRP A 1 77 ? 3.840 7.120 14.423 1.00 90.50 77 TRP A O 1
ATOM 600 N N . SER A 1 78 ? 2.400 5.441 13.986 1.00 89.75 78 SER A N 1
ATOM 601 C CA . SER A 1 78 ? 1.633 6.186 13.001 1.00 89.75 78 SER A CA 1
ATOM 602 C C . SER A 1 78 ? 0.892 7.368 13.620 1.00 89.75 78 SER A C 1
ATOM 604 O O . SER A 1 78 ? 0.647 7.405 14.831 1.00 89.75 78 SER A O 1
ATOM 606 N N . ASP A 1 79 ? 0.408 8.263 12.760 1.00 86.25 79 ASP A N 1
ATOM 607 C CA . ASP A 1 79 ? -0.673 9.180 13.119 1.00 86.25 79 ASP A CA 1
ATOM 608 C C . ASP A 1 79 ? -1.874 8.418 13.705 1.00 86.25 79 ASP A C 1
ATOM 610 O O . ASP A 1 79 ? -2.160 7.274 13.325 1.00 86.25 79 ASP A O 1
ATOM 614 N N . ASP A 1 80 ? -2.605 9.068 14.612 1.00 84.38 80 ASP A N 1
ATOM 615 C CA . ASP A 1 80 ? -3.814 8.490 15.192 1.00 84.38 80 ASP A CA 1
ATOM 616 C C . ASP A 1 80 ? -4.962 8.462 14.177 1.00 84.38 80 ASP A C 1
ATOM 618 O O . ASP A 1 80 ? -5.488 9.491 13.735 1.00 84.38 80 ASP A O 1
ATOM 622 N N . LEU A 1 81 ? -5.437 7.257 13.892 1.00 79.12 81 LEU A N 1
ATOM 623 C CA . LEU A 1 81 ? -6.661 7.006 13.157 1.00 79.12 81 LEU A CA 1
ATOM 624 C C . LEU A 1 81 ? -7.858 7.298 14.063 1.00 79.12 81 LEU A C 1
ATOM 626 O O . LEU A 1 81 ? -8.208 6.526 14.960 1.00 79.12 81 LEU A O 1
ATOM 630 N N . LYS A 1 82 ? -8.518 8.430 13.807 1.00 68.94 82 LYS A N 1
ATOM 631 C CA . LYS A 1 82 ? -9.815 8.755 14.409 1.00 68.94 82 LYS A CA 1
ATOM 632 C C . LYS A 1 82 ? -10.897 7.968 13.682 1.00 68.94 82 LYS A C 1
ATOM 634 O O . LYS A 1 82 ? -11.092 8.142 12.479 1.00 68.94 82 LYS A O 1
ATOM 639 N N . GLY A 1 83 ? -11.619 7.130 14.419 1.00 54.16 83 GLY A N 1
ATOM 640 C CA . GLY A 1 83 ? -12.567 6.126 13.933 1.00 54.16 83 GLY A CA 1
ATOM 641 C C . GLY A 1 83 ? -13.761 6.581 13.075 1.00 54.16 83 GLY A C 1
ATOM 642 O O . GLY A 1 83 ? -14.687 5.795 12.931 1.00 54.16 83 GLY A O 1
ATOM 643 N N . GLY A 1 84 ? -13.773 7.743 12.414 1.00 49.22 84 GLY A N 1
ATOM 644 C CA . GLY A 1 84 ? -14.964 8.187 11.672 1.00 49.22 84 GLY A CA 1
ATOM 645 C C . GLY A 1 84 ? -14.797 9.188 10.531 1.00 49.22 84 GLY A C 1
ATOM 646 O O . GLY A 1 84 ? -15.804 9.521 9.914 1.00 49.22 84 GLY A O 1
ATOM 647 N N . LYS A 1 85 ? -13.596 9.687 10.202 1.00 46.88 85 LYS A N 1
ATOM 648 C CA . LYS A 1 85 ? -13.473 10.707 9.144 1.00 46.88 85 LYS A CA 1
ATOM 649 C C . LYS A 1 85 ? -12.522 10.274 8.037 1.00 46.88 85 LYS A C 1
ATOM 651 O O . LYS A 1 85 ? -11.321 10.168 8.252 1.00 46.88 85 LYS A O 1
ATOM 656 N N . ALA A 1 86 ? -13.084 10.063 6.847 1.00 49.34 86 ALA A N 1
ATOM 657 C CA . ALA A 1 86 ? -12.319 9.906 5.619 1.00 49.34 86 ALA A CA 1
ATOM 658 C C . ALA A 1 86 ? -11.439 11.149 5.422 1.00 49.34 86 ALA A C 1
ATOM 660 O O . ALA A 1 86 ? -11.953 12.266 5.317 1.00 49.34 86 ALA A O 1
ATOM 661 N N . VAL A 1 87 ? -10.121 10.970 5.388 1.00 52.12 87 VAL A N 1
ATOM 662 C CA . VAL A 1 87 ? -9.210 12.030 4.947 1.00 52.12 87 VAL A CA 1
ATOM 663 C C . VAL A 1 87 ? -9.207 11.999 3.425 1.00 52.12 87 VAL A C 1
ATOM 665 O O . VAL A 1 87 ? -9.053 10.937 2.827 1.00 52.12 87 VAL A O 1
ATOM 668 N N . ARG A 1 88 ? -9.414 13.151 2.780 1.00 56.31 88 ARG A N 1
ATOM 669 C CA . ARG A 1 88 ? -9.397 13.231 1.316 1.00 56.31 88 ARG A CA 1
ATOM 670 C C . ARG A 1 88 ? -8.034 12.751 0.812 1.00 56.31 88 ARG A C 1
ATOM 672 O O . ARG A 1 88 ? -7.025 13.382 1.108 1.00 56.31 88 ARG A O 1
ATOM 679 N N . LEU A 1 89 ? -8.025 11.669 0.033 1.00 65.50 89 LEU A N 1
ATOM 680 C CA . LEU A 1 89 ? -6.828 11.240 -0.684 1.00 65.50 89 LEU A CA 1
ATOM 681 C C . LEU A 1 89 ? -6.424 12.339 -1.675 1.00 65.50 89 LEU A C 1
ATOM 683 O O . LEU A 1 89 ? -7.263 12.832 -2.430 1.00 65.50 89 LEU A O 1
ATOM 687 N N . SER A 1 90 ? -5.157 12.734 -1.648 1.00 62.91 90 SER A N 1
ATOM 688 C CA . SER A 1 90 ? -4.541 13.696 -2.563 1.00 62.91 90 SER A CA 1
ATOM 689 C C . SER A 1 90 ? -3.887 12.986 -3.754 1.00 62.91 90 SER A C 1
ATOM 691 O O . SER A 1 90 ? -3.814 11.758 -3.824 1.00 62.91 90 SER A O 1
ATOM 693 N N . GLY A 1 91 ? -3.408 13.767 -4.723 1.00 70.00 91 GLY A N 1
ATOM 694 C CA . GLY A 1 91 ? -2.575 13.249 -5.805 1.00 70.00 91 GLY A CA 1
ATOM 695 C C . GLY A 1 91 ? -3.328 12.369 -6.807 1.00 70.00 91 GLY A C 1
ATOM 696 O O . GLY A 1 91 ? -4.476 12.642 -7.176 1.00 70.00 91 GLY A O 1
ATOM 697 N N . ILE A 1 92 ? -2.647 11.328 -7.293 1.00 68.75 92 ILE A N 1
ATOM 698 C CA . ILE A 1 92 ? -3.155 10.442 -8.352 1.00 68.75 92 ILE A CA 1
ATOM 699 C C . ILE A 1 92 ? -4.362 9.619 -7.879 1.00 68.75 92 ILE A C 1
ATOM 701 O O . ILE A 1 92 ? -5.256 9.295 -8.663 1.00 68.75 92 ILE A O 1
ATOM 705 N N . PHE A 1 93 ? -4.441 9.370 -6.571 1.00 70.81 93 PHE A N 1
ATOM 706 C CA . PHE A 1 93 ? -5.519 8.624 -5.938 1.00 70.81 93 PHE A CA 1
ATOM 707 C C . PHE A 1 93 ? -6.869 9.344 -6.068 1.00 70.81 93 PHE A C 1
ATOM 709 O O . PHE A 1 93 ? -7.860 8.684 -6.372 1.00 70.81 93 PHE A O 1
ATOM 716 N N . ASP A 1 94 ? -6.929 10.675 -5.909 1.00 67.50 94 ASP A N 1
ATOM 717 C CA . ASP A 1 94 ? -8.171 11.458 -6.089 1.00 67.50 94 ASP A CA 1
ATOM 718 C C . ASP A 1 94 ? -8.728 11.292 -7.512 1.00 67.50 94 ASP A C 1
ATOM 720 O O . ASP A 1 94 ? -9.920 11.057 -7.720 1.00 67.50 94 ASP A O 1
ATOM 724 N N . ARG A 1 95 ? -7.838 11.347 -8.510 1.00 67.94 95 ARG A N 1
ATOM 725 C CA . ARG A 1 95 ? -8.211 11.375 -9.930 1.00 67.94 95 ARG A CA 1
ATOM 726 C C . ARG A 1 95 ? -8.655 10.023 -10.469 1.00 67.94 95 ARG A C 1
ATOM 728 O O . ARG A 1 95 ? -9.619 9.974 -11.221 1.00 67.94 95 ARG A O 1
ATOM 735 N N . LEU A 1 96 ? -8.028 8.933 -10.032 1.00 62.75 96 LEU A N 1
ATOM 736 C CA . LEU A 1 96 ? -8.428 7.577 -10.423 1.00 62.75 96 LEU A CA 1
ATOM 737 C C . LEU A 1 96 ? -9.672 7.066 -9.654 1.00 62.75 96 LEU A C 1
ATOM 739 O O . LEU A 1 96 ? -10.111 5.937 -9.857 1.00 62.75 96 LEU A O 1
ATOM 743 N N . SER A 1 97 ? -10.250 7.868 -8.746 1.00 57.12 97 SER A N 1
ATOM 744 C CA . SER A 1 97 ? -11.268 7.409 -7.787 1.00 57.12 97 SER A CA 1
ATOM 745 C C . SER A 1 97 ? -12.729 7.467 -8.250 1.00 57.12 97 SER A C 1
ATOM 747 O O . SER A 1 97 ? -13.568 6.921 -7.533 1.00 57.12 97 SER A O 1
ATOM 749 N N . TYR A 1 98 ? -13.093 8.110 -9.368 1.00 54.06 98 TYR A N 1
ATOM 750 C CA . TYR A 1 98 ? -14.524 8.330 -9.665 1.00 54.06 98 TYR A CA 1
ATOM 751 C C . TYR A 1 98 ? -15.296 7.018 -9.908 1.00 54.06 98 TYR A C 1
ATOM 753 O O . TYR A 1 98 ? -16.348 6.806 -9.309 1.00 54.06 98 TYR A O 1
ATOM 761 N N . ARG A 1 99 ? -14.733 6.066 -10.668 1.00 50.00 99 ARG A N 1
ATOM 762 C CA . ARG A 1 99 ? -15.369 4.750 -10.884 1.00 50.00 99 ARG A CA 1
ATOM 763 C C . ARG A 1 99 ? -15.183 3.765 -9.724 1.00 50.00 99 ARG A C 1
ATOM 765 O O . ARG A 1 99 ? -16.059 2.939 -9.496 1.00 50.00 99 ARG A O 1
ATOM 772 N N . VAL A 1 100 ? -14.091 3.870 -8.961 1.00 47.88 100 VAL A N 1
ATOM 773 C CA . VAL A 1 100 ? -13.811 2.966 -7.823 1.00 47.88 100 VAL A CA 1
ATOM 774 C C . VAL A 1 100 ? -14.671 3.285 -6.609 1.00 47.88 100 VAL A C 1
ATOM 776 O O . VAL A 1 100 ? -15.062 2.367 -5.895 1.00 47.88 100 VAL A O 1
ATOM 779 N N . ARG A 1 101 ? -15.023 4.563 -6.405 1.00 50.06 101 ARG A N 1
ATOM 780 C CA . ARG A 1 101 ? -16.068 4.935 -5.449 1.00 50.06 101 ARG A CA 1
ATOM 781 C C . ARG A 1 101 ? -17.336 4.136 -5.778 1.00 50.06 101 ARG A C 1
ATOM 783 O O . ARG A 1 101 ? -17.718 3.276 -5.000 1.00 50.06 101 ARG A O 1
ATOM 790 N N . ASN A 1 102 ? -17.895 4.282 -6.974 1.00 46.97 102 ASN A N 1
ATOM 791 C CA . ASN A 1 102 ? -19.169 3.634 -7.312 1.00 46.97 102 ASN A CA 1
ATOM 792 C C . ASN A 1 102 ? -19.118 2.094 -7.394 1.00 46.97 102 ASN A C 1
ATOM 794 O O . ASN A 1 102 ? -20.118 1.456 -7.096 1.00 46.97 102 ASN A O 1
ATOM 798 N N . ALA A 1 103 ? -17.983 1.483 -7.755 1.00 42.69 103 ALA A N 1
ATOM 799 C CA . ALA A 1 103 ? -17.873 0.022 -7.880 1.00 42.69 103 ALA A CA 1
ATOM 800 C C . ALA A 1 103 ? -17.845 -0.733 -6.534 1.00 42.69 103 ALA A C 1
ATOM 802 O O . ALA A 1 103 ? -18.128 -1.928 -6.505 1.00 42.69 103 ALA A O 1
ATOM 803 N N . LEU A 1 104 ? -17.494 -0.060 -5.431 1.00 41.00 104 LEU A N 1
ATOM 804 C CA . LEU A 1 104 ? -17.424 -0.659 -4.089 1.00 41.00 104 LEU A CA 1
ATOM 805 C C . LEU A 1 104 ? -18.626 -0.310 -3.203 1.00 41.00 104 LEU A C 1
ATOM 807 O O . LEU A 1 104 ? -18.824 -0.945 -2.168 1.00 41.00 104 LEU A O 1
ATOM 811 N N . PHE A 1 105 ? -19.413 0.701 -3.578 1.00 46.28 105 PHE A N 1
ATOM 812 C CA . PHE A 1 105 ? -20.607 1.099 -2.839 1.00 46.28 105 PHE A CA 1
ATOM 813 C C . PHE A 1 105 ? -21.820 0.290 -3.314 1.00 46.28 105 PHE A C 1
ATOM 815 O O . PHE A 1 105 ? -22.564 0.711 -4.193 1.00 46.28 105 PHE A O 1
ATOM 822 N N . THR A 1 106 ? -22.054 -0.867 -2.699 1.00 46.31 106 THR A N 1
ATOM 823 C CA . THR A 1 106 ? -23.423 -1.389 -2.557 1.00 46.31 106 THR A CA 1
ATOM 824 C C . THR A 1 106 ? -24.151 -0.557 -1.498 1.00 46.31 106 THR A C 1
ATOM 826 O O . THR A 1 106 ? -23.522 -0.169 -0.514 1.00 46.31 106 THR A O 1
ATOM 829 N N . GLU A 1 107 ? -25.455 -0.298 -1.659 1.00 51.78 107 GLU A N 1
ATOM 830 C CA . GLU A 1 107 ? -26.252 0.640 -0.830 1.00 51.78 107 GLU A CA 1
ATOM 831 C C . GLU A 1 107 ? -26.109 0.465 0.701 1.00 51.78 107 GLU A C 1
ATOM 833 O O . GLU A 1 107 ? -26.338 1.409 1.455 1.00 51.78 107 GLU A O 1
ATOM 838 N N . SER A 1 108 ? -25.685 -0.710 1.178 1.00 53.75 108 SER A N 1
ATOM 839 C CA . SER A 1 108 ? -25.517 -1.050 2.597 1.00 53.75 108 SER A CA 1
ATOM 840 C C . SER A 1 108 ? -24.101 -0.873 3.179 1.00 53.75 108 SER A C 1
ATOM 842 O O . SER A 1 108 ? -23.935 -1.017 4.392 1.00 53.75 108 SER A O 1
ATOM 844 N N . VAL A 1 109 ? -23.075 -0.574 2.368 1.00 64.25 109 VAL A N 1
ATOM 845 C CA . VAL A 1 109 ? -21.660 -0.575 2.799 1.00 64.25 109 VAL A CA 1
ATOM 846 C C . VAL A 1 109 ? -21.032 0.811 2.649 1.00 64.25 109 VAL A C 1
ATOM 848 O O . VAL A 1 109 ? -20.889 1.328 1.544 1.00 64.25 109 VAL A O 1
ATOM 851 N N . LYS A 1 110 ? -20.587 1.412 3.760 1.00 72.38 110 LYS A N 1
ATOM 852 C CA . LYS A 1 110 ? -19.867 2.697 3.768 1.00 72.38 110 LYS A CA 1
ATOM 853 C C . LYS A 1 110 ? -18.357 2.458 3.733 1.00 72.38 110 LYS A C 1
ATOM 855 O O . LYS A 1 110 ? -17.733 2.237 4.763 1.00 72.38 110 LYS A O 1
ATOM 860 N N . CYS A 1 111 ? -17.747 2.524 2.555 1.00 73.06 111 CYS A N 1
ATOM 861 C CA . CYS A 1 111 ? -16.290 2.492 2.403 1.00 73.06 111 CYS A CA 1
ATOM 862 C C . CYS A 1 111 ? -15.674 3.903 2.447 1.00 73.06 111 CYS A C 1
ATOM 864 O O . CYS A 1 111 ? -16.164 4.840 1.819 1.00 73.06 111 CYS A O 1
ATOM 866 N N . SER A 1 112 ? -14.549 4.055 3.139 1.00 74.94 112 SER A N 1
ATOM 867 C CA . SER A 1 112 ? -13.731 5.267 3.129 1.00 74.94 112 SER A CA 1
ATOM 868 C C . SER A 1 112 ? -12.250 4.925 3.040 1.00 74.94 112 SER A C 1
ATOM 870 O O . SER A 1 112 ? -11.832 3.839 3.438 1.00 74.94 112 SER A O 1
ATOM 872 N N . PHE A 1 113 ? -11.465 5.855 2.501 1.00 77.69 113 PHE A N 1
ATOM 873 C CA . PHE A 1 113 ? -10.021 5.714 2.382 1.00 77.69 113 PHE A CA 1
ATOM 874 C C . PHE A 1 113 ? -9.327 6.920 3.011 1.00 77.69 113 PHE A C 1
ATOM 876 O O . PHE A 1 113 ? -9.812 8.043 2.886 1.00 77.69 113 PHE A O 1
ATOM 883 N N . SER A 1 114 ? -8.193 6.677 3.654 1.00 79.44 114 SER A N 1
ATOM 884 C CA . SER A 1 114 ? -7.273 7.681 4.183 1.00 79.44 114 SER A CA 1
ATOM 885 C C . SER A 1 114 ? -5.836 7.167 4.080 1.00 79.44 114 SER A C 1
ATOM 887 O O . SER A 1 114 ? -5.590 6.084 3.551 1.00 79.44 114 SER A O 1
ATOM 889 N N . THR A 1 115 ? -4.877 7.940 4.573 1.00 83.88 115 THR A N 1
ATOM 890 C CA . THR A 1 115 ? -3.462 7.560 4.622 1.00 83.88 115 THR A CA 1
ATOM 891 C C . THR A 1 115 ? -2.939 7.728 6.036 1.00 83.88 115 THR A C 1
ATOM 893 O O . TH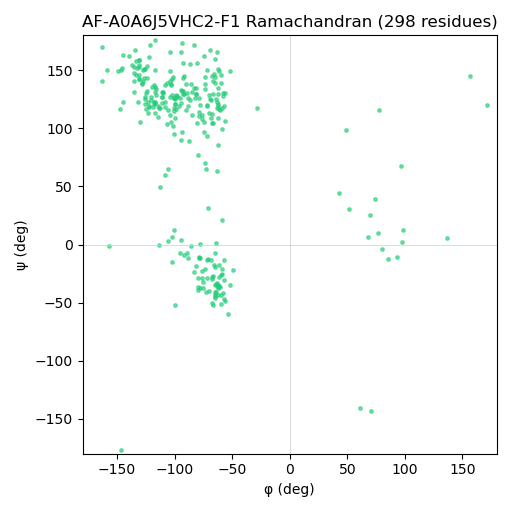R A 1 115 ? -3.411 8.607 6.754 1.00 83.88 115 THR A O 1
ATOM 896 N N . ALA A 1 116 ? -1.958 6.920 6.414 1.00 87.81 116 ALA A N 1
ATOM 897 C CA . ALA A 1 116 ? -1.215 7.072 7.659 1.00 87.81 116 ALA A CA 1
ATOM 898 C C . ALA A 1 116 ? 0.278 6.892 7.394 1.00 87.81 116 ALA A C 1
ATOM 900 O O . ALA A 1 116 ? 0.657 6.138 6.498 1.00 87.81 116 ALA A O 1
ATOM 901 N N . GLN A 1 117 ? 1.106 7.604 8.151 1.00 88.88 117 GLN A N 1
ATOM 902 C CA . GLN A 1 117 ? 2.552 7.624 7.974 1.00 88.88 117 GLN A CA 1
ATOM 903 C C . GLN A 1 117 ? 3.251 7.082 9.217 1.00 88.88 117 GLN A C 1
ATOM 905 O O . GLN A 1 117 ? 2.886 7.461 10.323 1.00 88.88 117 GLN A O 1
ATOM 910 N N . CYS A 1 118 ? 4.272 6.248 9.034 1.00 89.06 118 CYS A N 1
ATOM 911 C CA . CYS A 1 118 ? 5.218 5.858 10.079 1.00 89.06 118 CYS A CA 1
ATOM 912 C C . CYS A 1 118 ? 6.618 6.361 9.713 1.00 89.06 118 CYS A C 1
ATOM 914 O O . CYS A 1 118 ? 7.102 6.081 8.615 1.00 89.06 118 CYS A O 1
ATOM 916 N N . THR A 1 119 ? 7.290 7.055 10.631 1.00 88.50 119 THR A N 1
ATOM 917 C CA . THR A 1 119 ? 8.672 7.515 10.431 1.00 88.50 119 THR A CA 1
ATOM 918 C C . THR A 1 119 ? 9.657 6.384 10.718 1.00 88.50 119 THR A C 1
ATOM 920 O O . THR A 1 119 ? 9.613 5.779 11.790 1.00 88.50 119 THR A O 1
ATOM 923 N N . LEU A 1 120 ? 10.590 6.129 9.802 1.00 84.25 120 LEU A N 1
ATOM 924 C CA . LEU A 1 120 ? 11.734 5.247 10.025 1.00 84.25 120 LEU A CA 1
ATOM 925 C C . LEU A 1 120 ? 12.931 6.057 10.529 1.00 84.25 120 LEU A C 1
ATOM 927 O O . LEU A 1 120 ? 13.323 7.051 9.911 1.00 84.25 120 LEU A O 1
ATOM 931 N N . LYS A 1 121 ? 13.541 5.604 11.624 1.00 84.00 121 LYS A N 1
ATOM 932 C CA . LYS A 1 121 ? 14.727 6.209 12.231 1.00 84.00 121 LYS A CA 1
ATOM 933 C C . LYS A 1 121 ? 15.876 5.210 12.361 1.00 84.00 121 LYS A C 1
ATOM 935 O O . LYS A 1 121 ? 15.647 4.058 12.713 1.00 84.00 121 LYS A O 1
ATOM 940 N N . SER A 1 122 ? 17.106 5.677 12.154 1.00 81.50 122 SER A N 1
ATOM 941 C CA . SER A 1 122 ? 18.360 4.973 12.479 1.00 81.50 122 SER A CA 1
ATOM 942 C C . SER A 1 122 ? 19.117 5.844 13.456 1.00 81.50 122 SER A C 1
ATOM 944 O O . SER A 1 122 ? 19.315 7.023 13.175 1.00 81.50 122 SER A O 1
ATOM 946 N N . GLU A 1 123 ? 19.523 5.288 14.597 1.00 80.50 123 GLU A N 1
ATOM 947 C CA . GLU A 1 123 ? 20.279 6.029 15.624 1.00 80.50 123 GLU A CA 1
ATOM 948 C C . GLU A 1 123 ? 19.605 7.362 16.029 1.00 80.50 123 GLU A C 1
ATOM 950 O O . GLU A 1 123 ? 20.251 8.349 16.367 1.00 80.50 123 GLU A O 1
ATOM 955 N N . GLY A 1 124 ? 18.268 7.411 15.962 1.00 75.00 124 GLY A N 1
ATOM 956 C CA . GLY A 1 124 ? 17.462 8.599 16.265 1.00 75.00 124 GLY A CA 1
ATOM 957 C C . GLY A 1 124 ? 17.271 9.593 15.108 1.00 75.00 124 GLY A C 1
ATOM 958 O O . GLY A 1 124 ? 16.372 10.432 15.191 1.00 75.00 124 GLY A O 1
ATOM 959 N N . ALA A 1 125 ? 18.025 9.478 14.012 1.00 79.62 125 ALA A N 1
ATOM 960 C CA . ALA A 1 125 ? 17.870 10.312 12.820 1.00 79.62 125 ALA A CA 1
ATOM 961 C C . ALA A 1 125 ? 16.797 9.751 11.870 1.00 79.62 125 ALA A C 1
ATOM 963 O O . ALA A 1 125 ? 16.736 8.543 11.646 1.00 79.62 125 ALA A O 1
ATOM 964 N N . ARG A 1 126 ? 15.952 10.621 11.293 1.00 80.00 126 ARG A N 1
ATOM 965 C CA . ARG A 1 126 ? 14.928 10.236 10.299 1.00 80.00 126 ARG A CA 1
ATOM 966 C C . ARG A 1 126 ? 15.594 9.814 8.992 1.00 80.00 126 ARG A C 1
ATOM 968 O O . ARG A 1 126 ? 16.345 10.591 8.411 1.00 80.00 126 ARG A O 1
ATOM 975 N N . ILE A 1 127 ? 15.267 8.610 8.536 1.00 77.38 127 ILE A N 1
ATOM 976 C CA . ILE A 1 127 ? 15.787 8.013 7.305 1.00 77.38 127 ILE A CA 1
ATOM 977 C C . ILE A 1 127 ? 14.791 8.159 6.153 1.00 77.38 127 ILE A C 1
ATOM 979 O O . ILE A 1 127 ? 15.145 8.578 5.055 1.00 77.38 127 ILE A O 1
ATOM 983 N N . SER A 1 128 ? 13.549 7.745 6.397 1.00 79.19 128 SER A N 1
ATOM 984 C CA . SER A 1 128 ? 12.486 7.644 5.397 1.00 79.19 128 SER A CA 1
ATOM 985 C C . SER A 1 128 ? 11.143 7.553 6.104 1.00 79.19 128 SER A C 1
ATOM 987 O O . SER A 1 128 ? 11.080 7.328 7.312 1.00 79.19 128 SER A O 1
ATOM 989 N N . ASP A 1 129 ? 10.067 7.655 5.339 1.00 84.44 129 ASP A N 1
ATOM 990 C CA . ASP A 1 129 ? 8.712 7.448 5.821 1.00 84.44 129 ASP A CA 1
ATOM 991 C C . ASP A 1 129 ? 8.061 6.261 5.123 1.00 84.44 129 ASP A C 1
ATOM 993 O O . ASP A 1 129 ? 8.387 5.935 3.982 1.00 84.44 129 ASP A O 1
ATOM 997 N N . MET A 1 130 ? 7.147 5.603 5.829 1.00 87.75 130 MET A N 1
ATOM 998 C CA . MET A 1 130 ? 6.291 4.558 5.287 1.00 87.75 130 MET A CA 1
ATOM 999 C C . MET A 1 130 ? 4.862 5.047 5.289 1.00 87.75 130 MET A C 1
ATOM 1001 O O . MET A 1 130 ? 4.284 5.299 6.346 1.00 87.75 130 MET A O 1
ATOM 1005 N N . HIS A 1 131 ? 4.284 5.142 4.104 1.00 89.00 131 HIS A N 1
ATOM 1006 C CA . HIS A 1 131 ? 2.903 5.541 3.925 1.00 89.00 131 HIS A CA 1
ATOM 1007 C C . HIS A 1 131 ? 2.037 4.312 3.689 1.00 89.00 131 HIS A C 1
ATOM 1009 O O . HIS A 1 131 ? 2.275 3.519 2.780 1.00 89.00 131 HIS A O 1
ATOM 1015 N N . PHE A 1 132 ? 0.999 4.183 4.503 1.00 88.75 132 PHE A N 1
ATOM 1016 C CA . PHE A 1 132 ? -0.005 3.139 4.412 1.00 88.75 132 PHE A CA 1
ATOM 1017 C C . PHE A 1 132 ? -1.298 3.735 3.884 1.00 88.75 132 PHE A C 1
ATOM 1019 O O . PHE A 1 132 ? -1.720 4.822 4.294 1.00 88.75 132 PHE A O 1
ATOM 1026 N N . LEU A 1 133 ? -1.957 2.996 3.001 1.00 87.31 133 LEU A N 1
ATOM 1027 C CA . LEU A 1 133 ? -3.338 3.260 2.651 1.00 87.31 133 LEU A CA 1
ATOM 1028 C C . LEU A 1 133 ? -4.229 2.623 3.718 1.00 87.31 133 LEU A C 1
ATOM 1030 O O . LEU A 1 133 ? -4.141 1.430 3.989 1.00 87.31 133 LEU A O 1
ATOM 1034 N N . VAL A 1 134 ? -5.111 3.419 4.304 1.00 85.69 134 VAL A N 1
ATOM 1035 C CA . VAL A 1 134 ? -6.065 2.961 5.309 1.00 85.69 134 VAL A CA 1
ATOM 1036 C C . VAL A 1 134 ? -7.434 2.885 4.659 1.00 85.69 134 VAL A C 1
ATOM 1038 O O . VAL A 1 134 ? -7.986 3.904 4.244 1.00 85.69 134 VAL A O 1
ATOM 1041 N N . GLN A 1 135 ? -7.988 1.682 4.566 1.00 83.56 135 GLN A N 1
ATOM 1042 C CA . GLN A 1 135 ? -9.361 1.465 4.126 1.00 83.56 135 GLN A CA 1
ATOM 1043 C C . GLN A 1 135 ? -10.232 1.189 5.348 1.00 83.56 135 GLN A C 1
ATOM 1045 O O . GLN A 1 135 ? -9.917 0.334 6.165 1.00 83.56 135 GLN A O 1
ATOM 1050 N N . SER A 1 136 ? -11.337 1.912 5.478 1.00 80.38 136 SER A N 1
ATOM 1051 C CA . SER A 1 136 ? -12.334 1.696 6.524 1.00 80.38 136 SER A CA 1
ATOM 1052 C C . SER A 1 136 ? -13.665 1.320 5.890 1.00 80.38 136 SER A 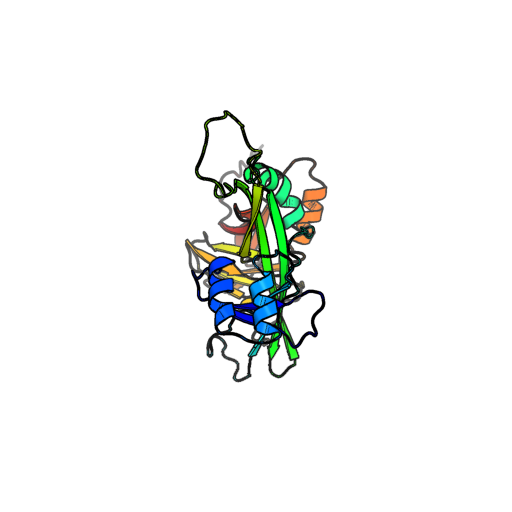C 1
ATOM 1054 O O . SER A 1 136 ? -14.196 2.097 5.095 1.00 80.38 136 SER A O 1
ATOM 1056 N N . ILE A 1 137 ? -14.208 0.162 6.254 1.00 79.69 137 ILE A N 1
ATOM 1057 C CA . ILE A 1 137 ? -15.488 -0.352 5.763 1.00 79.69 137 ILE A CA 1
ATOM 1058 C C . ILE A 1 137 ? -16.468 -0.402 6.934 1.00 79.69 137 ILE A C 1
ATOM 1060 O O . ILE A 1 137 ? -16.309 -1.209 7.839 1.00 79.69 137 ILE A O 1
ATOM 1064 N N . GLY A 1 138 ? -17.471 0.473 6.915 1.00 79.00 138 GLY A N 1
ATOM 1065 C CA . GLY A 1 138 ? -18.591 0.468 7.851 1.00 79.00 138 GLY A CA 1
ATOM 1066 C C . GLY A 1 138 ? -19.766 -0.339 7.302 1.00 79.00 138 GLY A C 1
ATOM 1067 O O . GLY A 1 138 ? -20.166 -0.159 6.146 1.00 79.00 138 GLY A O 1
ATOM 1068 N N . ARG A 1 139 ? -20.328 -1.219 8.129 1.00 79.12 139 ARG A N 1
ATOM 1069 C CA . ARG A 1 139 ? -21.524 -2.017 7.843 1.00 79.12 139 ARG A CA 1
ATOM 1070 C C . ARG A 1 139 ? -22.522 -1.852 8.978 1.00 79.12 139 ARG A C 1
ATOM 1072 O O . ARG A 1 139 ? -22.150 -1.892 10.145 1.00 79.12 139 ARG A O 1
ATOM 1079 N N . ASN A 1 140 ? -23.796 -1.709 8.633 1.00 75.38 140 ASN A N 1
ATOM 1080 C CA . ASN A 1 140 ? -24.865 -1.716 9.623 1.00 75.38 140 ASN A CA 1
ATOM 1081 C C . ASN A 1 140 ? -25.255 -3.165 9.910 1.00 75.38 140 ASN A C 1
ATOM 1083 O O . ASN A 1 140 ? -25.817 -3.836 9.044 1.00 75.38 140 ASN A O 1
ATOM 1087 N N . VAL A 1 141 ? -24.963 -3.639 11.116 1.00 73.25 141 VAL A N 1
ATOM 1088 C CA . VAL A 1 141 ? -25.315 -4.986 11.560 1.00 73.25 141 VAL A CA 1
ATOM 1089 C C . VAL A 1 141 ? -26.572 -4.901 12.423 1.00 73.25 141 VAL A C 1
ATOM 1091 O O . VAL A 1 141 ? -26.596 -4.125 13.382 1.00 73.25 141 VAL A O 1
ATOM 1094 N N . PRO A 1 142 ? -27.638 -5.649 12.094 1.00 72.94 142 PRO A N 1
ATOM 1095 C CA . PRO A 1 142 ? -28.827 -5.698 12.927 1.00 72.94 142 PRO A CA 1
ATOM 1096 C C . PRO A 1 142 ? -28.501 -6.418 14.238 1.00 72.94 142 PRO A C 1
ATOM 1098 O O . PRO A 1 142 ? -28.051 -7.562 14.234 1.00 72.94 142 PRO A O 1
ATOM 1101 N N . VAL A 1 143 ? -28.749 -5.759 15.365 1.00 71.06 143 VAL A N 1
ATOM 1102 C CA . VAL A 1 143 ? -28.597 -6.345 16.695 1.00 71.06 143 VAL A CA 1
ATOM 1103 C C . VAL A 1 143 ? -29.974 -6.748 17.196 1.00 71.06 143 VAL A C 1
ATOM 1105 O O . VAL A 1 143 ? -30.847 -5.910 17.428 1.00 71.06 143 VAL A O 1
ATOM 1108 N N . VAL A 1 144 ? -30.170 -8.055 17.368 1.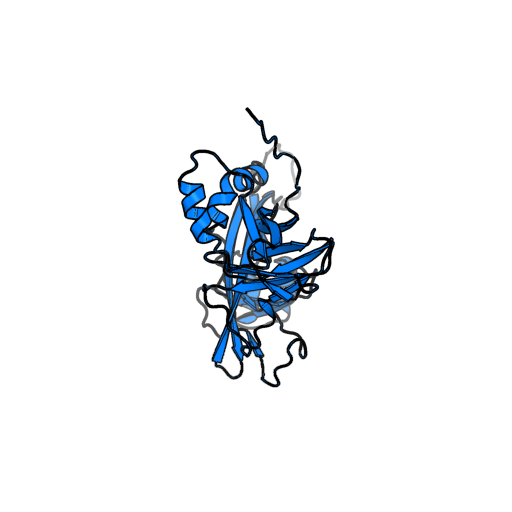00 63.66 144 VAL A N 1
ATOM 1109 C CA . VAL A 1 144 ? -31.358 -8.590 18.032 1.00 63.66 144 VAL A CA 1
ATOM 1110 C C . VAL A 1 144 ? -31.153 -8.421 19.530 1.00 63.66 144 VAL A C 1
ATOM 1112 O O . VAL A 1 144 ? -30.253 -9.025 20.112 1.00 63.66 144 VAL A O 1
ATOM 1115 N N . GLN A 1 145 ? -31.967 -7.579 20.165 1.00 58.44 145 GLN A N 1
ATOM 1116 C CA . GLN A 1 145 ? -31.950 -7.487 21.620 1.00 58.44 145 GLN A CA 1
ATOM 1117 C C . GLN A 1 145 ? -32.456 -8.815 22.201 1.00 58.44 145 GLN A C 1
ATOM 1119 O O . GLN A 1 145 ? -33.512 -9.290 21.778 1.00 58.44 145 GLN A O 1
ATOM 1124 N N . PRO A 1 146 ? -31.737 -9.438 23.152 1.00 53.44 146 PRO A N 1
ATOM 1125 C CA . PRO A 1 146 ? -32.243 -10.627 23.816 1.00 53.44 146 PRO A CA 1
ATOM 1126 C C . PRO A 1 146 ? -33.515 -10.248 24.579 1.00 53.44 146 PRO A C 1
ATOM 1128 O O . PRO A 1 146 ? -33.476 -9.405 25.478 1.00 53.44 146 PRO A O 1
ATOM 1131 N N . ASN A 1 147 ? -34.644 -10.847 24.191 1.00 49.66 147 ASN A N 1
ATOM 1132 C CA . ASN A 1 147 ? -35.940 -10.623 24.824 1.00 49.66 147 ASN A CA 1
ATOM 1133 C C . ASN A 1 147 ? -35.836 -10.934 26.322 1.00 49.66 147 ASN A C 1
ATOM 1135 O O . ASN A 1 147 ? -35.778 -12.092 26.735 1.00 49.66 147 ASN A O 1
ATOM 1139 N N . ARG A 1 148 ? -35.824 -9.890 27.155 1.00 49.94 148 ARG A N 1
ATOM 1140 C CA . ARG A 1 148 ? -36.028 -10.019 28.597 1.00 49.94 148 ARG A CA 1
ATOM 1141 C C . ARG A 1 148 ? -37.521 -10.163 28.878 1.00 49.94 148 ARG A C 1
ATOM 1143 O O . ARG A 1 148 ? -38.125 -9.193 29.306 1.00 49.94 148 ARG A O 1
ATOM 1150 N N . SER A 1 149 ? -38.086 -11.345 28.645 1.00 46.53 149 SER A N 1
ATOM 1151 C CA . SER A 1 149 ? -39.253 -11.854 29.387 1.00 46.53 149 SER A CA 1
ATOM 1152 C C . SER A 1 149 ? -39.797 -13.129 28.748 1.00 46.53 149 SER A C 1
ATOM 1154 O O . SER A 1 149 ? -40.262 -13.129 27.610 1.00 46.53 149 SER A O 1
ATOM 1156 N N . THR A 1 150 ? -39.804 -14.208 29.523 1.00 47.66 150 THR A N 1
ATOM 1157 C CA . THR A 1 150 ? -40.866 -15.216 29.482 1.00 47.66 150 THR A CA 1
ATOM 1158 C C . THR A 1 150 ? -42.188 -14.523 29.801 1.00 47.66 150 THR A C 1
ATOM 1160 O O . THR A 1 150 ? -42.409 -14.183 30.957 1.00 47.66 150 THR A O 1
ATOM 1163 N N . ASP A 1 151 ? -42.972 -14.196 28.777 1.00 47.75 151 ASP A N 1
ATOM 1164 C CA . ASP A 1 151 ? -44.415 -14.458 28.680 1.00 47.75 151 ASP A CA 1
ATOM 1165 C C . ASP A 1 151 ? -45.130 -13.508 27.706 1.00 47.75 151 ASP A C 1
ATOM 1167 O O . ASP A 1 151 ? -44.850 -12.316 27.622 1.00 47.75 151 ASP A O 1
ATOM 1171 N N . VAL A 1 152 ? -46.125 -14.109 27.053 1.00 42.34 152 VAL A N 1
ATOM 1172 C CA . VAL A 1 152 ? -47.248 -13.537 26.296 1.00 42.34 152 VAL A CA 1
ATOM 1173 C C . VAL A 1 152 ? -46.964 -13.011 24.881 1.00 42.34 152 VAL A C 1
ATOM 1175 O O . VAL A 1 152 ? -46.262 -12.033 24.645 1.00 42.34 152 VAL A O 1
ATOM 1178 N N . LEU A 1 153 ? -47.617 -13.703 23.937 1.00 49.22 153 LEU A N 1
ATOM 1179 C CA . LEU A 1 153 ? -48.035 -13.246 22.613 1.00 49.22 153 LEU A CA 1
ATOM 1180 C C . LEU A 1 153 ? -48.292 -11.732 22.570 1.00 49.22 153 LEU A C 1
ATOM 1182 O O . LEU A 1 153 ? -49.271 -11.277 23.146 1.00 49.22 153 LEU A O 1
ATOM 1186 N N . GLU A 1 154 ? -47.534 -10.992 21.764 1.00 39.19 154 GLU A N 1
ATOM 1187 C CA . GLU A 1 154 ? -48.117 -9.955 20.911 1.00 39.19 154 GLU A CA 1
ATOM 1188 C C . GLU A 1 154 ? -47.151 -9.537 19.797 1.00 39.19 154 GLU A C 1
ATOM 1190 O O . GLU A 1 154 ? -45.933 -9.464 19.950 1.00 39.19 154 GLU A O 1
ATOM 1195 N N . ASN A 1 155 ? -47.743 -9.317 18.630 1.00 47.41 155 ASN A N 1
ATOM 1196 C CA . ASN A 1 155 ? -47.136 -9.110 17.324 1.00 47.41 155 ASN A CA 1
ATOM 1197 C C . ASN A 1 155 ? -46.462 -7.729 17.202 1.00 47.41 155 ASN A C 1
ATOM 1199 O O . ASN A 1 155 ? -46.895 -6.887 16.418 1.00 47.41 155 ASN A O 1
ATOM 1203 N N . ASN A 1 156 ? -45.405 -7.483 17.976 1.00 41.69 156 ASN A N 1
ATOM 1204 C CA . ASN A 1 156 ? -44.682 -6.215 17.953 1.00 41.69 156 ASN A CA 1
ATOM 1205 C C . ASN A 1 156 ? -43.370 -6.356 17.174 1.00 41.69 156 ASN A C 1
ATOM 1207 O O . ASN A 1 156 ? -42.389 -6.920 17.658 1.00 41.69 156 ASN A O 1
ATOM 1211 N N . LYS A 1 157 ? -43.352 -5.805 15.952 1.00 52.84 157 LYS A N 1
ATOM 1212 C CA . LYS A 1 157 ? -42.131 -5.514 15.184 1.00 52.84 157 LYS A CA 1
ATOM 1213 C C . LYS A 1 157 ? -41.298 -4.499 15.972 1.00 52.84 157 LYS A C 1
ATOM 1215 O O . LYS A 1 157 ? -41.439 -3.294 15.773 1.00 52.84 157 LYS A O 1
ATOM 1220 N N . SER A 1 158 ? -40.470 -4.972 16.900 1.00 50.53 158 SER A N 1
ATOM 1221 C CA . SER A 1 158 ? -39.498 -4.121 17.577 1.00 50.53 158 SER A CA 1
ATOM 1222 C C . SER A 1 158 ? -38.553 -3.506 16.532 1.00 50.53 158 SER A C 1
ATOM 1224 O O . SER A 1 158 ? -38.188 -4.177 15.560 1.00 50.53 158 SER A O 1
ATOM 1226 N N . PRO A 1 159 ? -38.185 -2.217 16.661 1.00 52.47 159 PRO A N 1
ATOM 1227 C CA . PRO A 1 159 ? -37.233 -1.611 15.746 1.00 52.47 159 PRO A CA 1
ATOM 1228 C C . PRO A 1 159 ? -35.902 -2.350 15.881 1.00 52.47 159 PRO A C 1
ATOM 1230 O O . PRO A 1 159 ? -35.309 -2.395 16.959 1.00 52.47 159 PRO A O 1
ATOM 1233 N N . VAL A 1 160 ? -35.447 -2.948 14.780 1.00 58.94 160 VAL A N 1
ATOM 1234 C CA . VAL A 1 160 ? -34.123 -3.561 14.696 1.00 58.94 160 VAL A CA 1
ATOM 1235 C C . VAL A 1 160 ? -33.099 -2.451 14.917 1.00 58.94 160 VAL A C 1
ATOM 1237 O O . VAL A 1 160 ? -32.955 -1.555 14.084 1.00 58.94 160 VAL A O 1
ATOM 1240 N N . ALA A 1 161 ? -32.428 -2.472 16.067 1.00 62.12 161 ALA A N 1
ATOM 1241 C CA . ALA A 1 161 ? -31.324 -1.567 16.335 1.00 62.12 161 ALA A CA 1
ATOM 1242 C C . ALA A 1 161 ? -30.146 -1.981 15.447 1.00 62.12 161 ALA A C 1
ATOM 1244 O O . ALA A 1 161 ? -29.777 -3.152 15.414 1.00 62.12 161 ALA A O 1
ATOM 1245 N N . PHE A 1 162 ? -29.563 -1.037 14.714 1.00 64.75 162 PHE A N 1
ATOM 1246 C CA . PHE A 1 162 ? -28.367 -1.291 13.919 1.00 64.75 162 PHE A CA 1
ATOM 1247 C C . PHE A 1 162 ? -27.139 -0.803 14.681 1.00 64.75 162 PHE A C 1
ATOM 1249 O O . PHE A 1 162 ? -27.103 0.344 15.127 1.00 64.75 162 PHE A O 1
ATOM 1256 N N . GLN A 1 163 ? -26.136 -1.666 14.807 1.00 68.62 163 GLN A N 1
ATOM 1257 C CA . GLN A 1 163 ? -24.811 -1.304 15.295 1.00 68.62 163 GLN A CA 1
ATOM 1258 C C . GLN A 1 163 ? -23.856 -1.201 14.104 1.00 68.62 163 GLN A C 1
ATOM 1260 O O . GLN A 1 163 ? -23.908 -2.015 13.181 1.00 68.62 163 GLN A O 1
ATOM 1265 N N . GLU A 1 164 ? -23.003 -0.179 14.096 1.00 71.31 164 GLU A N 1
ATOM 1266 C CA . GLU A 1 164 ? -21.985 -0.024 13.060 1.00 71.31 164 GLU A CA 1
ATOM 1267 C C . GLU A 1 164 ? -20.809 -0.957 13.369 1.00 71.31 164 GLU A C 1
ATOM 1269 O O . GLU A 1 164 ? -20.073 -0.744 14.331 1.00 71.31 164 GLU A O 1
ATOM 1274 N N . GLN A 1 165 ? -20.635 -1.995 12.552 1.00 74.31 165 GLN A N 1
ATOM 1275 C CA . GLN A 1 165 ? -19.398 -2.766 12.504 1.00 74.31 165 GLN A CA 1
ATOM 1276 C C . GLN A 1 165 ? -18.434 -2.057 11.561 1.00 74.31 165 GLN A C 1
ATOM 1278 O O . GLN A 1 165 ? -18.804 -1.710 10.435 1.00 74.31 165 GLN A O 1
ATOM 1283 N N . LYS A 1 166 ? -17.195 -1.854 12.007 1.00 78.25 166 LYS A N 1
ATOM 1284 C CA . LYS A 1 166 ? -16.178 -1.168 11.221 1.00 78.25 166 LYS A CA 1
ATOM 1285 C C . LYS A 1 166 ? -14.927 -2.019 11.068 1.00 78.25 166 LYS A C 1
ATOM 1287 O O . LYS A 1 166 ? -14.208 -2.236 12.036 1.00 78.25 166 LYS A O 1
ATOM 1292 N N . ASP A 1 167 ? -14.628 -2.387 9.831 1.00 81.56 167 ASP A N 1
ATOM 1293 C CA . ASP A 1 167 ? -13.392 -3.075 9.476 1.00 81.56 167 ASP A CA 1
ATOM 1294 C C . ASP A 1 167 ? -12.350 -2.038 9.033 1.00 81.56 167 ASP A C 1
ATOM 1296 O O . ASP A 1 167 ? -12.647 -1.152 8.222 1.00 81.56 167 ASP A O 1
ATOM 1300 N N . ILE A 1 168 ? -11.125 -2.126 9.558 1.00 81.56 168 ILE A N 1
ATOM 1301 C CA . ILE A 1 168 ? -10.002 -1.258 9.179 1.00 81.56 168 ILE A CA 1
ATOM 1302 C C . ILE A 1 168 ? -8.907 -2.123 8.561 1.00 81.56 168 ILE A C 1
ATOM 1304 O O . ILE A 1 168 ? -8.386 -3.029 9.202 1.00 81.56 168 ILE A O 1
ATOM 1308 N N . TYR A 1 169 ? -8.525 -1.806 7.327 1.00 84.50 169 TYR A N 1
ATOM 1309 C CA . TYR A 1 169 ? -7.435 -2.458 6.612 1.00 84.50 169 TYR A CA 1
ATOM 1310 C C . TYR A 1 169 ? -6.269 -1.489 6.445 1.00 84.50 169 TYR A C 1
ATOM 1312 O O . TYR A 1 169 ? -6.452 -0.357 5.989 1.00 84.50 169 TYR A O 1
ATOM 1320 N N . LEU A 1 170 ? -5.071 -1.963 6.779 1.00 86.19 170 LEU A N 1
ATOM 1321 C CA . LEU A 1 170 ? -3.805 -1.299 6.486 1.00 86.19 170 LEU A CA 1
ATOM 1322 C C . LEU A 1 170 ? -3.224 -1.948 5.230 1.00 86.19 170 LEU A C 1
ATOM 1324 O O . LEU A 1 170 ? -2.967 -3.148 5.213 1.00 86.19 170 LEU A O 1
ATOM 1328 N N . LEU A 1 171 ? -3.081 -1.168 4.166 1.00 87.31 171 LEU A N 1
ATOM 1329 C CA . LEU A 1 171 ? -2.734 -1.645 2.831 1.00 87.31 171 LEU A CA 1
ATOM 1330 C C . LEU A 1 171 ? -1.476 -0.929 2.318 1.00 87.31 171 LEU A C 1
ATOM 1332 O O . LEU A 1 171 ? -1.232 0.226 2.693 1.00 87.31 171 LEU A O 1
ATOM 1336 N N . PRO A 1 172 ? -0.704 -1.559 1.416 1.00 89.88 172 PRO A N 1
ATOM 1337 C CA . PRO A 1 172 ? 0.326 -0.853 0.667 1.00 89.88 172 PRO A CA 1
ATOM 1338 C C . PRO A 1 172 ? -0.305 0.242 -0.195 1.00 89.88 172 PRO A C 1
ATOM 1340 O O . PRO A 1 172 ? -1.451 0.133 -0.655 1.00 89.88 172 PRO A O 1
ATOM 1343 N N . THR A 1 173 ? 0.455 1.306 -0.439 1.00 89.12 173 THR A N 1
ATOM 1344 C CA . THR A 1 173 ? -0.002 2.403 -1.294 1.00 89.12 173 THR A CA 1
ATOM 1345 C C . THR A 1 173 ? 0.145 2.045 -2.762 1.00 89.12 173 THR A C 1
ATOM 1347 O O . THR A 1 173 ? -0.764 2.333 -3.541 1.00 89.12 173 THR A O 1
ATOM 1350 N N . VAL A 1 174 ? 1.230 1.370 -3.143 1.00 90.62 174 VAL A N 1
ATOM 1351 C CA . VAL A 1 174 ? 1.541 1.041 -4.538 1.00 90.62 174 VAL A CA 1
ATOM 1352 C C . VAL A 1 174 ? 1.837 -0.446 -4.673 1.00 90.62 174 VAL A C 1
ATOM 1354 O O . VAL A 1 174 ? 2.529 -1.026 -3.843 1.00 90.62 174 VAL A O 1
ATOM 1357 N N . ARG A 1 175 ? 1.343 -1.061 -5.742 1.00 93.00 175 ARG A N 1
ATOM 1358 C CA . ARG A 1 175 ? 1.686 -2.421 -6.144 1.00 93.00 175 ARG A CA 1
ATOM 1359 C C . ARG A 1 175 ? 2.219 -2.386 -7.562 1.00 93.00 175 ARG A C 1
ATOM 1361 O O . ARG A 1 175 ? 1.540 -1.898 -8.460 1.00 93.00 175 ARG A O 1
ATOM 1368 N N . VAL A 1 176 ? 3.435 -2.880 -7.757 1.00 94.62 176 VAL A N 1
ATOM 1369 C CA . VAL A 1 176 ? 4.122 -2.860 -9.047 1.00 94.62 176 VAL A CA 1
ATOM 1370 C C . VAL A 1 176 ? 4.238 -4.281 -9.573 1.00 94.62 176 VAL A C 1
ATOM 1372 O O . VAL A 1 176 ? 4.827 -5.133 -8.917 1.00 94.62 176 VAL A O 1
ATOM 1375 N N . SER A 1 177 ? 3.683 -4.522 -10.756 1.00 95.19 177 SER A N 1
ATOM 1376 C CA . SER A 1 177 ? 3.720 -5.799 -11.467 1.00 95.19 177 SER A CA 1
ATOM 1377 C C . SER A 1 177 ? 4.610 -5.681 -12.698 1.00 95.19 177 SER A C 1
ATOM 1379 O O . SER A 1 177 ? 4.451 -4.760 -13.506 1.00 95.19 177 SER A O 1
ATOM 1381 N N . ASN A 1 178 ? 5.537 -6.623 -12.854 1.00 95.44 178 ASN A N 1
ATOM 1382 C CA . ASN A 1 178 ? 6.441 -6.670 -13.995 1.00 95.44 178 ASN A CA 1
ATOM 1383 C C . ASN A 1 178 ? 5.953 -7.689 -15.035 1.00 95.44 178 ASN A C 1
ATOM 1385 O O . ASN A 1 178 ? 6.060 -8.891 -14.815 1.00 95.44 178 ASN A O 1
ATOM 1389 N N . LEU A 1 179 ? 5.458 -7.222 -16.185 1.00 94.38 179 LEU A N 1
ATOM 1390 C CA . LEU A 1 179 ? 5.133 -8.070 -17.343 1.00 94.38 179 LEU A CA 1
ATOM 1391 C C . LEU A 1 179 ? 6.201 -7.994 -18.443 1.00 94.38 179 LEU A C 1
ATOM 1393 O O . LEU A 1 179 ? 6.012 -8.526 -19.536 1.00 94.38 179 LEU A O 1
ATOM 1397 N N . LEU A 1 180 ? 7.320 -7.318 -18.186 1.00 89.81 180 LEU A N 1
ATOM 1398 C CA . LEU A 1 180 ? 8.454 -7.317 -19.095 1.00 89.81 180 LEU A CA 1
ATOM 1399 C C . LEU A 1 180 ? 9.145 -8.677 -19.003 1.00 89.81 180 LEU A C 1
ATOM 1401 O O . LEU A 1 180 ? 9.377 -9.196 -17.915 1.00 89.81 180 LEU A O 1
ATOM 1405 N N . HIS A 1 181 ? 9.554 -9.224 -20.148 1.00 89.88 181 HIS A N 1
ATOM 1406 C CA . HIS A 1 181 ? 10.360 -10.452 -20.234 1.00 89.88 181 HIS A CA 1
ATOM 1407 C C . HIS A 1 181 ? 11.818 -10.274 -19.753 1.00 89.88 181 HIS A C 1
ATOM 1409 O O . HIS A 1 181 ? 12.737 -10.900 -20.270 1.00 89.88 181 HIS A O 1
ATOM 1415 N N . THR A 1 182 ? 12.047 -9.384 -18.791 1.00 90.88 182 THR A N 1
ATOM 1416 C CA . THR A 1 182 ? 13.329 -9.131 -18.136 1.00 90.88 182 THR A CA 1
ATOM 1417 C C . THR A 1 182 ? 13.068 -8.764 -16.687 1.00 90.88 182 THR A C 1
ATOM 1419 O O . THR A 1 182 ? 12.026 -8.201 -16.351 1.00 90.88 182 THR A O 1
ATOM 1422 N N . GLU A 1 183 ? 14.033 -9.055 -15.826 1.00 95.00 183 GLU A N 1
ATOM 1423 C CA . GLU A 1 183 ? 14.045 -8.500 -14.483 1.00 95.00 183 GLU A CA 1
ATOM 1424 C C . GLU A 1 183 ? 14.221 -6.978 -14.541 1.00 95.00 183 GLU A C 1
ATOM 1426 O O . GLU A 1 183 ? 14.913 -6.433 -15.415 1.00 95.00 183 GLU A O 1
ATOM 1431 N N . VAL A 1 184 ? 13.547 -6.301 -13.617 1.00 93.94 184 VAL A N 1
ATOM 1432 C CA . VAL A 1 184 ? 13.617 -4.853 -13.472 1.00 93.94 184 VAL A CA 1
ATOM 1433 C C . VAL A 1 184 ? 13.871 -4.467 -12.033 1.00 93.94 184 VAL A C 1
ATOM 1435 O O . VAL A 1 184 ? 13.323 -5.057 -11.109 1.00 93.94 184 VAL A O 1
ATOM 1438 N N . HIS A 1 185 ? 14.673 -3.433 -11.853 1.00 94.31 185 HIS A N 1
ATOM 1439 C CA . HIS A 1 185 ? 14.835 -2.768 -10.579 1.00 94.31 185 HIS A CA 1
ATOM 1440 C C . HIS A 1 185 ? 13.973 -1.507 -10.580 1.00 94.31 185 HIS A C 1
ATOM 1442 O O . HIS A 1 185 ? 14.120 -0.650 -11.453 1.00 94.31 185 HIS A O 1
ATOM 1448 N N . VAL A 1 186 ? 13.046 -1.414 -9.634 1.00 93.31 186 VAL A N 1
ATOM 1449 C CA . VAL A 1 186 ? 12.118 -0.290 -9.491 1.00 93.31 186 VAL A CA 1
ATOM 1450 C C . VAL A 1 186 ? 12.499 0.489 -8.252 1.00 93.31 186 VAL A C 1
ATOM 1452 O O . VAL A 1 186 ? 12.635 -0.104 -7.189 1.00 93.31 186 VAL A O 1
ATOM 1455 N N . PHE A 1 187 ? 12.609 1.805 -8.385 1.00 91.06 187 PHE A N 1
ATOM 1456 C CA . PHE A 1 187 ? 12.836 2.741 -7.294 1.00 91.06 187 PHE A CA 1
ATOM 1457 C C . PHE A 1 187 ? 11.740 3.808 -7.283 1.00 91.06 187 PHE A C 1
ATOM 1459 O O . PHE A 1 187 ? 11.431 4.406 -8.319 1.00 91.06 187 PHE A O 1
ATOM 1466 N N . LEU A 1 188 ? 11.146 4.030 -6.109 1.00 90.38 188 LEU A N 1
ATOM 1467 C CA . LEU A 1 188 ? 10.119 5.035 -5.862 1.00 90.38 188 LEU A CA 1
ATOM 1468 C C . LEU A 1 188 ? 10.678 6.145 -4.969 1.00 90.38 188 LEU A C 1
ATOM 1470 O O . LEU A 1 188 ? 11.166 5.878 -3.875 1.00 90.38 188 LEU A O 1
ATOM 1474 N N . SER A 1 189 ? 10.561 7.403 -5.386 1.00 86.12 189 SER A N 1
ATOM 1475 C CA . SER A 1 189 ? 11.002 8.543 -4.573 1.00 86.12 189 SER A CA 1
ATOM 1476 C C . SER A 1 189 ? 9.948 9.642 -4.474 1.00 86.12 189 SER A C 1
ATOM 1478 O O . SER A 1 189 ? 9.055 9.763 -5.310 1.00 86.12 189 SER A O 1
ATOM 1480 N N . GLU A 1 190 ? 10.063 10.475 -3.439 1.00 84.31 190 GLU A N 1
ATOM 1481 C CA . GLU A 1 190 ? 9.215 11.665 -3.251 1.00 84.31 190 GLU A CA 1
ATOM 1482 C C . GLU A 1 190 ? 9.798 12.919 -3.920 1.00 84.31 190 GLU A C 1
ATOM 1484 O O . GLU A 1 190 ? 9.151 13.964 -3.992 1.00 84.31 190 GLU A O 1
ATOM 1489 N N . SER A 1 191 ? 11.028 12.826 -4.433 1.00 76.44 191 SER A N 1
ATOM 1490 C CA . SER A 1 191 ? 11.718 13.910 -5.128 1.00 76.44 191 SER A CA 1
ATOM 1491 C C . SER A 1 191 ? 12.396 13.407 -6.400 1.00 76.44 191 SER A C 1
ATOM 1493 O O . SER A 1 191 ? 12.807 12.250 -6.473 1.00 76.44 191 SER A O 1
ATOM 1495 N N . ASP A 1 192 ? 12.556 14.303 -7.374 1.00 63.47 192 ASP A N 1
ATOM 1496 C CA . ASP A 1 192 ? 13.204 14.046 -8.673 1.00 63.47 192 ASP A CA 1
ATOM 1497 C C . ASP A 1 192 ? 14.708 13.719 -8.550 1.00 63.47 192 ASP A C 1
ATOM 1499 O O . ASP A 1 192 ? 15.383 13.354 -9.510 1.00 63.47 192 ASP A O 1
ATOM 1503 N N . ARG A 1 193 ? 15.277 13.858 -7.345 1.00 58.28 193 ARG A N 1
ATOM 1504 C CA . ARG A 1 193 ? 16.678 13.532 -7.098 1.00 58.28 193 ARG A CA 1
ATOM 1505 C C . ARG A 1 193 ? 16.816 12.028 -6.906 1.00 58.28 193 ARG A C 1
ATOM 1507 O O . ARG A 1 193 ? 16.496 11.488 -5.851 1.00 58.28 193 ARG A O 1
ATOM 1514 N N . CYS A 1 194 ? 17.340 11.368 -7.932 1.00 48.34 194 CYS A N 1
ATOM 1515 C CA . CYS A 1 194 ? 17.890 10.029 -7.799 1.00 48.34 194 CYS A CA 1
ATOM 1516 C C . CYS A 1 194 ? 19.160 10.142 -6.944 1.00 48.34 194 CYS A C 1
ATOM 1518 O O . CYS A 1 194 ? 20.154 10.715 -7.391 1.00 48.34 194 CYS A O 1
ATOM 1520 N N . TYR A 1 195 ? 19.135 9.658 -5.702 1.00 45.81 195 TYR A N 1
ATOM 1521 C CA . TYR A 1 195 ? 20.365 9.525 -4.930 1.00 45.81 195 TYR A CA 1
ATOM 1522 C C . TYR A 1 195 ? 21.230 8.463 -5.614 1.00 45.81 195 TYR A C 1
ATOM 1524 O O . TYR A 1 195 ? 20.948 7.270 -5.556 1.00 45.81 195 TYR A O 1
ATOM 1532 N N . THR A 1 196 ? 22.275 8.902 -6.310 1.00 36.69 196 THR A N 1
ATOM 1533 C CA . THR A 1 196 ? 23.403 8.044 -6.665 1.00 36.69 196 THR A CA 1
ATOM 1534 C C . THR A 1 196 ? 24.057 7.555 -5.379 1.00 36.69 196 THR A C 1
ATOM 1536 O O . THR A 1 196 ? 24.584 8.371 -4.633 1.00 36.69 196 THR A O 1
ATOM 1539 N N . VAL A 1 197 ? 24.014 6.234 -5.176 1.00 38.66 197 VAL A N 1
ATOM 1540 C CA . VAL A 1 197 ? 24.923 5.413 -4.356 1.00 38.66 197 VAL A CA 1
ATOM 1541 C C . VAL A 1 197 ? 25.170 5.954 -2.938 1.00 38.66 197 VAL A C 1
ATOM 1543 O O . VAL A 1 197 ? 26.043 6.791 -2.731 1.00 38.66 197 VAL A O 1
ATOM 1546 N N . GLY A 1 198 ? 24.453 5.408 -1.944 1.00 38.91 198 GLY A N 1
ATOM 1547 C CA . GLY A 1 198 ? 24.901 5.473 -0.543 1.00 38.91 198 GLY A CA 1
ATOM 1548 C C . GLY A 1 198 ? 23.879 5.801 0.551 1.00 38.91 198 GLY A C 1
ATOM 1549 O O . GLY A 1 198 ? 24.299 5.948 1.693 1.00 38.91 198 GLY A O 1
ATOM 1550 N N . SER A 1 199 ? 22.577 5.926 0.267 1.00 43.41 199 SER A N 1
ATOM 1551 C CA . SER A 1 199 ? 21.560 5.925 1.333 1.00 43.41 199 SER A CA 1
ATOM 1552 C C . SER A 1 199 ? 20.815 4.593 1.310 1.00 43.41 199 SER A C 1
ATOM 1554 O O . SER A 1 199 ? 19.994 4.373 0.418 1.00 43.41 199 SER A O 1
ATOM 1556 N N . ASP A 1 200 ? 21.139 3.720 2.262 1.00 42.50 200 ASP A N 1
ATOM 1557 C CA . ASP A 1 200 ? 20.595 2.372 2.491 1.00 42.50 200 ASP A CA 1
ATOM 1558 C C . ASP A 1 200 ? 19.090 2.380 2.834 1.00 42.50 200 ASP A C 1
ATOM 1560 O O . ASP A 1 200 ? 18.666 1.994 3.923 1.00 42.50 200 ASP A O 1
ATOM 1564 N N . ASN A 1 201 ? 18.246 2.837 1.909 1.00 52.78 201 ASN A N 1
ATOM 1565 C CA . ASN A 1 201 ? 16.795 2.845 2.077 1.00 52.78 201 ASN A CA 1
ATOM 1566 C C . ASN A 1 201 ? 16.170 1.779 1.172 1.00 52.78 201 ASN A C 1
ATOM 1568 O O . ASN A 1 201 ? 15.340 2.090 0.316 1.00 52.78 201 ASN A O 1
ATOM 1572 N N . ASP A 1 202 ? 16.547 0.512 1.374 1.00 58.06 202 ASP A N 1
ATOM 1573 C CA . ASP A 1 202 ? 16.129 -0.627 0.537 1.00 58.06 202 ASP A CA 1
ATOM 1574 C C . ASP A 1 202 ? 14.605 -0.811 0.429 1.00 58.06 202 ASP A C 1
ATOM 1576 O O . ASP A 1 202 ? 14.137 -1.540 -0.433 1.00 58.06 202 ASP A O 1
ATOM 1580 N N . ARG A 1 203 ? 13.787 -0.149 1.258 1.00 65.69 203 ARG A N 1
ATOM 1581 C CA . ARG A 1 203 ? 12.318 -0.294 1.214 1.00 65.69 203 ARG A CA 1
ATOM 1582 C C . ARG A 1 203 ? 11.626 0.433 0.070 1.00 65.69 203 ARG A C 1
ATOM 1584 O O . ARG A 1 203 ? 10.511 0.060 -0.288 1.00 65.69 203 ARG A O 1
ATOM 1591 N N . ASN A 1 204 ? 12.255 1.458 -0.492 1.00 78.62 204 ASN A N 1
ATOM 1592 C CA . ASN A 1 204 ? 11.670 2.216 -1.598 1.00 78.62 204 ASN A CA 1
ATOM 1593 C C . ASN A 1 204 ? 12.136 1.700 -2.963 1.00 78.62 204 ASN A C 1
ATOM 1595 O O . ASN A 1 204 ? 11.774 2.264 -3.994 1.00 78.62 204 ASN A O 1
ATOM 1599 N N . GLN A 1 205 ? 12.920 0.623 -2.970 1.00 87.75 205 GLN A N 1
ATOM 1600 C CA . GLN A 1 205 ? 13.396 -0.041 -4.168 1.00 87.75 205 GLN A CA 1
ATOM 1601 C C . GLN A 1 205 ? 13.167 -1.543 -4.091 1.00 87.75 205 GLN A C 1
ATOM 1603 O O . GLN A 1 205 ? 13.105 -2.128 -3.017 1.00 87.75 205 GLN A O 1
ATOM 1608 N N . SER A 1 206 ? 13.025 -2.191 -5.237 1.00 90.31 206 SER A N 1
ATOM 1609 C CA . SER A 1 206 ? 12.987 -3.644 -5.287 1.00 90.31 206 SER A CA 1
ATOM 1610 C C . SER A 1 206 ? 13.328 -4.150 -6.673 1.00 90.31 206 SER A C 1
ATOM 1612 O O . SER A 1 206 ? 13.042 -3.498 -7.680 1.00 90.31 206 SER A O 1
ATOM 1614 N N . THR A 1 207 ? 13.915 -5.338 -6.715 1.00 92.69 207 THR A N 1
ATOM 1615 C CA . THR A 1 207 ? 14.154 -6.073 -7.949 1.00 92.69 207 THR A CA 1
ATOM 1616 C C . THR A 1 207 ? 12.999 -7.045 -8.173 1.00 92.69 207 THR A C 1
ATOM 1618 O O . THR A 1 207 ? 12.703 -7.882 -7.324 1.00 92.69 207 THR A O 1
ATOM 1621 N N . ILE A 1 208 ? 12.324 -6.911 -9.313 1.00 93.81 208 ILE A N 1
ATOM 1622 C CA . ILE A 1 208 ? 11.087 -7.614 -9.649 1.00 93.81 208 ILE A CA 1
ATOM 1623 C C . ILE A 1 208 ? 11.339 -8.508 -10.864 1.00 93.81 208 ILE A C 1
ATOM 1625 O O . ILE A 1 208 ? 11.553 -8.029 -11.983 1.00 93.81 208 ILE A O 1
ATOM 1629 N N . SER A 1 209 ? 11.279 -9.821 -10.659 1.00 94.75 209 SER A N 1
ATOM 1630 C CA . SER A 1 209 ? 11.369 -10.804 -11.741 1.00 94.75 209 SER A CA 1
ATOM 1631 C C . SER A 1 209 ? 10.174 -10.713 -12.703 1.00 94.75 209 SER A C 1
ATOM 1633 O O . SER A 1 209 ? 9.114 -10.185 -12.361 1.00 94.75 209 SER A O 1
ATOM 1635 N N . CYS A 1 210 ? 10.336 -11.239 -13.918 1.00 93.06 210 CYS A N 1
ATOM 1636 C CA . CYS A 1 210 ? 9.259 -11.316 -14.908 1.00 93.06 210 CYS A CA 1
ATOM 1637 C C . CYS A 1 210 ? 8.054 -12.097 -14.355 1.00 93.06 210 CYS A C 1
ATOM 1639 O O . CYS A 1 210 ? 8.208 -13.212 -13.863 1.00 93.06 210 CYS A O 1
ATOM 1641 N N . GLY A 1 211 ? 6.855 -11.528 -14.479 1.00 92.19 211 GLY A N 1
ATOM 1642 C CA . GLY A 1 211 ? 5.600 -12.107 -13.995 1.00 92.19 211 GLY A CA 1
ATOM 1643 C C . GLY A 1 211 ? 5.345 -11.916 -12.497 1.00 92.19 211 GLY A C 1
ATOM 1644 O O . GLY A 1 211 ? 4.277 -12.294 -12.018 1.00 92.19 211 GLY A O 1
ATOM 1645 N N . SER A 1 212 ? 6.286 -11.321 -11.762 1.00 94.62 212 SER A N 1
ATOM 1646 C CA . SER A 1 212 ? 6.164 -11.086 -10.323 1.00 94.62 212 SER A CA 1
ATOM 1647 C C . SER A 1 212 ? 5.624 -9.692 -10.007 1.00 94.62 212 SER A C 1
ATOM 1649 O O . SER A 1 212 ? 5.598 -8.788 -10.850 1.00 94.62 212 SER A O 1
ATOM 1651 N N . MET A 1 213 ? 5.215 -9.512 -8.751 1.00 94.31 213 MET A N 1
ATOM 1652 C CA . MET A 1 213 ? 4.760 -8.235 -8.211 1.00 94.31 213 MET A CA 1
ATOM 1653 C C . MET A 1 213 ? 5.407 -7.929 -6.862 1.00 94.31 213 MET A C 1
ATOM 1655 O O . MET A 1 213 ? 5.742 -8.841 -6.109 1.00 94.31 213 MET A O 1
ATOM 1659 N N . VAL A 1 214 ? 5.542 -6.640 -6.555 1.00 93.31 214 VAL A N 1
ATOM 1660 C CA . VAL A 1 214 ? 6.041 -6.132 -5.271 1.00 93.31 214 VAL A CA 1
ATOM 1661 C C . VAL A 1 214 ? 5.141 -5.008 -4.768 1.00 93.31 214 VAL A C 1
ATOM 1663 O O . VAL A 1 214 ? 4.578 -4.235 -5.545 1.00 93.31 214 VAL A O 1
ATOM 1666 N N . GLU A 1 215 ? 4.996 -4.927 -3.450 1.00 92.44 215 GLU A N 1
ATOM 1667 C CA . GLU A 1 215 ? 4.219 -3.906 -2.757 1.00 92.44 215 GLU A CA 1
ATOM 1668 C C . GLU A 1 215 ? 5.141 -2.853 -2.134 1.00 92.44 215 GLU A C 1
ATOM 1670 O O . GLU A 1 215 ? 6.162 -3.182 -1.533 1.00 92.44 215 GLU A O 1
ATOM 1675 N N . PHE A 1 216 ? 4.761 -1.582 -2.255 1.00 91.00 216 PHE A N 1
ATOM 1676 C CA . PHE A 1 216 ? 5.504 -0.438 -1.739 1.00 91.00 216 PHE A CA 1
ATOM 1677 C C . PHE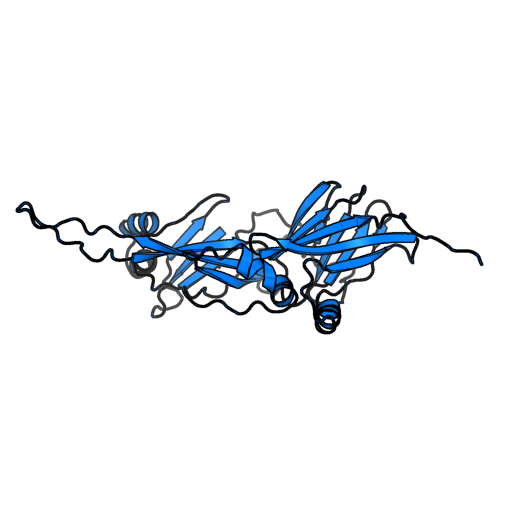 A 1 216 ? 4.619 0.441 -0.847 1.00 91.00 216 PHE A C 1
ATOM 1679 O O . PHE A 1 216 ? 3.406 0.566 -1.049 1.00 91.00 216 PHE A O 1
ATOM 1686 N N . TYR A 1 217 ? 5.265 1.107 0.111 1.00 89.19 217 TYR A N 1
ATOM 1687 C CA . TYR A 1 217 ? 4.656 1.999 1.105 1.00 89.19 217 TYR A CA 1
ATOM 1688 C C . TYR A 1 217 ? 5.091 3.454 0.873 1.00 89.19 217 TYR A C 1
ATOM 1690 O O . TYR A 1 217 ? 5.575 4.133 1.775 1.00 89.19 217 TYR A O 1
ATOM 1698 N N . ALA A 1 218 ? 4.966 3.916 -0.373 1.00 88.62 218 ALA A N 1
ATOM 1699 C CA . ALA A 1 218 ? 5.392 5.242 -0.821 1.00 88.62 218 ALA A CA 1
ATOM 1700 C C . ALA A 1 218 ? 4.314 6.318 -0.606 1.00 88.62 218 ALA A C 1
ATOM 1702 O O . ALA A 1 218 ? 3.116 6.012 -0.589 1.00 88.62 218 ALA A O 1
ATOM 1703 N N . ASN A 1 219 ? 4.728 7.584 -0.498 1.00 85.94 219 ASN A N 1
ATOM 1704 C CA . ASN A 1 219 ? 3.823 8.722 -0.351 1.00 85.94 219 ASN A CA 1
ATOM 1705 C C . ASN A 1 219 ? 2.868 8.849 -1.554 1.00 85.94 219 ASN A C 1
ATOM 1707 O O . ASN A 1 219 ? 3.303 9.141 -2.666 1.00 85.94 219 ASN A O 1
ATOM 1711 N N . PRO A 1 220 ? 1.547 8.702 -1.364 1.00 77.19 220 PRO A N 1
ATOM 1712 C CA . PRO A 1 220 ? 0.589 8.713 -2.469 1.00 77.19 220 PRO A CA 1
ATOM 1713 C C . PRO A 1 220 ? 0.393 10.094 -3.119 1.00 77.19 220 PRO A C 1
ATOM 1715 O O . PRO A 1 220 ? -0.226 10.187 -4.184 1.00 77.19 220 PRO A O 1
ATOM 1718 N N . SER A 1 221 ? 0.889 11.170 -2.496 1.00 78.12 221 SER A N 1
ATOM 1719 C CA . SER A 1 221 ? 0.763 12.534 -3.025 1.00 78.12 221 SER A CA 1
ATOM 1720 C C . SER A 1 221 ? 1.755 12.826 -4.148 1.00 78.12 221 SER A C 1
ATOM 1722 O O . SER A 1 221 ? 1.406 13.534 -5.094 1.00 78.12 221 SER A O 1
ATOM 1724 N N . ILE A 1 222 ? 2.977 12.299 -4.038 1.00 81.69 222 ILE A N 1
ATOM 1725 C CA . ILE A 1 222 ? 4.056 12.516 -4.997 1.00 81.69 222 ILE A CA 1
ATOM 1726 C C . ILE A 1 222 ? 4.932 11.268 -5.079 1.00 81.69 222 ILE A C 1
ATOM 1728 O O . ILE A 1 222 ? 5.559 10.859 -4.109 1.00 81.69 222 ILE A O 1
ATOM 1732 N N . ILE A 1 223 ? 4.942 10.660 -6.262 1.00 87.81 223 ILE A N 1
ATOM 1733 C CA . ILE A 1 223 ? 5.726 9.460 -6.560 1.00 87.81 223 ILE A CA 1
ATOM 1734 C C . ILE A 1 223 ? 6.470 9.700 -7.865 1.00 87.81 223 ILE A C 1
ATOM 1736 O O . ILE A 1 223 ? 5.830 9.966 -8.891 1.00 87.81 223 ILE A O 1
ATOM 1740 N N . TYR A 1 224 ? 7.790 9.583 -7.821 1.00 89.25 224 TYR A N 1
ATOM 1741 C CA . TYR A 1 224 ? 8.656 9.449 -8.982 1.00 89.25 224 TYR A CA 1
ATOM 1742 C C . TYR A 1 224 ? 8.982 7.975 -9.172 1.00 89.25 224 TYR A C 1
ATOM 1744 O O . TYR A 1 224 ? 9.420 7.308 -8.238 1.00 89.25 224 TYR A O 1
ATOM 1752 N N . PHE A 1 225 ? 8.750 7.478 -10.381 1.00 90.69 225 PHE A N 1
ATOM 1753 C CA . PHE A 1 225 ? 9.080 6.118 -10.777 1.00 90.69 225 PHE A CA 1
ATOM 1754 C C . PHE A 1 225 ? 10.392 6.129 -11.552 1.00 90.69 225 PHE A C 1
ATOM 1756 O O . PHE A 1 225 ? 10.475 6.762 -12.604 1.00 90.69 225 PHE A O 1
ATOM 1763 N N . THR A 1 226 ? 11.387 5.397 -11.062 1.00 92.00 226 THR A N 1
ATOM 1764 C CA . THR A 1 226 ? 12.622 5.111 -11.793 1.00 92.00 226 THR A CA 1
ATOM 1765 C C . THR A 1 226 ? 12.715 3.608 -11.988 1.00 92.00 226 THR A C 1
ATOM 1767 O O . THR A 1 226 ? 12.706 2.846 -11.024 1.00 92.00 226 THR A O 1
ATOM 1770 N N . VAL A 1 227 ? 12.777 3.172 -13.242 1.00 93.19 227 VAL A N 1
ATOM 1771 C CA . VAL A 1 227 ? 12.844 1.758 -13.616 1.00 93.19 227 VAL A CA 1
ATOM 1772 C C . VAL A 1 227 ? 14.172 1.511 -14.310 1.00 93.19 227 VAL A C 1
ATOM 1774 O O . VAL A 1 227 ? 14.554 2.258 -15.207 1.00 93.19 227 VAL A O 1
ATOM 1777 N N . THR A 1 228 ? 14.858 0.445 -13.920 1.00 93.62 228 THR A N 1
ATOM 1778 C CA . THR A 1 228 ? 16.105 -0.008 -14.533 1.00 93.62 228 THR A CA 1
ATOM 1779 C C . THR A 1 228 ? 15.922 -1.421 -15.052 1.00 93.62 228 THR A C 1
ATOM 1781 O O . THR A 1 228 ? 15.568 -2.323 -14.297 1.00 93.62 228 THR A O 1
ATOM 1784 N N . LEU A 1 229 ? 16.189 -1.632 -16.338 1.00 92.81 229 LEU A N 1
ATOM 1785 C CA . LEU A 1 229 ? 16.259 -2.967 -16.920 1.00 92.81 229 LEU A CA 1
ATOM 1786 C C . LEU A 1 229 ? 17.595 -3.591 -16.511 1.00 92.81 229 LEU A C 1
ATOM 1788 O O . LEU A 1 229 ? 18.644 -3.167 -17.008 1.00 92.81 229 LEU A O 1
ATOM 1792 N N . THR A 1 230 ? 17.574 -4.573 -15.608 1.00 90.69 230 THR A N 1
ATOM 1793 C CA . THR A 1 230 ? 18.806 -5.094 -14.989 1.00 90.69 230 THR A CA 1
ATOM 1794 C C . THR A 1 230 ? 19.708 -5.767 -16.021 1.00 90.69 230 THR A C 1
ATOM 1796 O O . THR A 1 230 ? 20.903 -5.485 -16.067 1.00 90.69 230 THR A O 1
ATOM 1799 N N . ALA A 1 231 ? 19.124 -6.533 -16.948 1.00 88.88 231 ALA A N 1
ATOM 1800 C CA . ALA A 1 231 ? 19.841 -7.208 -18.033 1.00 88.88 231 ALA A CA 1
ATOM 1801 C C . ALA A 1 231 ? 20.621 -6.261 -18.967 1.00 88.88 231 ALA A C 1
ATOM 1803 O O . ALA A 1 231 ? 21.590 -6.676 -19.599 1.00 88.88 231 ALA A O 1
ATOM 1804 N N . TYR A 1 232 ? 20.210 -4.993 -19.065 1.00 87.12 232 TYR A N 1
ATOM 1805 C CA . TYR A 1 232 ? 20.821 -4.005 -19.962 1.00 87.12 232 TYR A CA 1
ATOM 1806 C C . TYR A 1 232 ? 21.527 -2.870 -19.221 1.00 87.12 232 TYR A C 1
ATOM 1808 O O . TYR A 1 232 ? 22.043 -1.965 -19.876 1.00 87.12 232 TYR A O 1
ATOM 1816 N N . ASN A 1 233 ? 21.505 -2.890 -17.882 1.00 88.19 233 ASN A N 1
ATOM 1817 C CA . ASN A 1 233 ? 21.940 -1.795 -17.017 1.00 88.19 233 ASN A CA 1
ATOM 1818 C C . ASN A 1 233 ? 21.460 -0.421 -17.525 1.00 88.19 233 ASN A C 1
ATOM 1820 O O . ASN A 1 233 ? 22.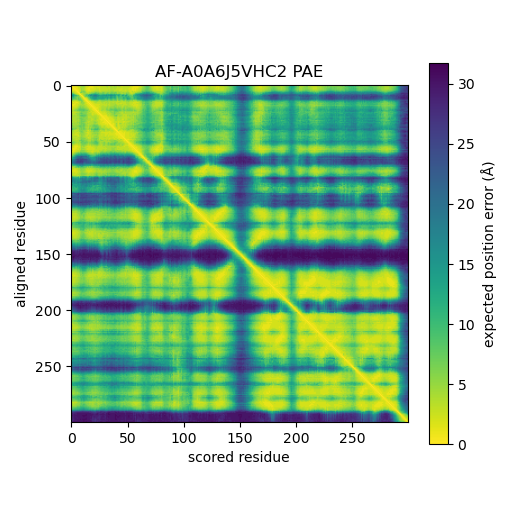229 0.533 -17.645 1.00 88.19 233 ASN A O 1
ATOM 1824 N N . SER A 1 234 ? 20.188 -0.359 -17.927 1.00 90.44 234 SER A N 1
ATOM 1825 C CA . SER A 1 234 ? 19.609 0.809 -18.585 1.00 90.44 234 SER A CA 1
ATOM 1826 C C . SER A 1 234 ? 18.415 1.310 -17.794 1.00 90.44 234 SER A C 1
ATOM 1828 O O . SER A 1 234 ? 17.439 0.580 -17.619 1.00 90.44 234 SER A O 1
ATOM 1830 N N . SER A 1 235 ? 18.503 2.548 -17.317 1.00 91.00 235 SER A N 1
ATOM 1831 C CA . SER A 1 235 ? 17.465 3.196 -16.518 1.00 91.00 235 SER A CA 1
ATOM 1832 C C . SER A 1 235 ? 16.652 4.171 -17.355 1.00 91.00 235 SER A C 1
ATOM 1834 O O . SER A 1 235 ? 17.197 4.880 -18.205 1.00 91.00 235 SER A O 1
ATOM 1836 N N . CYS A 1 236 ? 15.351 4.233 -17.088 1.00 90.69 236 CYS A N 1
ATOM 1837 C CA . CYS A 1 236 ? 14.519 5.309 -17.592 1.00 90.69 236 CYS A CA 1
ATOM 1838 C C . CYS A 1 236 ? 14.790 6.603 -16.819 1.00 90.69 236 CYS A C 1
ATOM 1840 O O . CYS A 1 236 ? 15.329 6.599 -15.708 1.00 90.69 236 CYS A O 1
ATOM 1842 N N . ARG A 1 237 ? 14.380 7.735 -17.394 1.00 89.81 237 ARG A N 1
ATOM 1843 C CA . ARG A 1 237 ? 14.313 8.985 -16.628 1.00 89.81 237 ARG A CA 1
ATOM 1844 C C . ARG A 1 237 ? 13.245 8.860 -15.532 1.00 89.81 237 ARG A C 1
ATOM 1846 O O . ARG A 1 237 ? 12.234 8.202 -15.788 1.00 89.81 237 ARG A O 1
ATOM 1853 N N . PRO A 1 238 ? 13.428 9.490 -14.357 1.00 88.56 238 PRO A N 1
ATOM 1854 C CA . PRO A 1 238 ? 12.397 9.518 -13.328 1.00 88.56 238 PRO A CA 1
ATOM 1855 C C . PRO A 1 238 ? 11.094 10.093 -13.883 1.00 88.56 238 PRO A C 1
ATOM 1857 O O . PRO A 1 238 ? 11.088 11.155 -14.510 1.00 88.56 238 PRO A O 1
ATOM 1860 N N . VAL A 1 239 ? 9.981 9.394 -13.663 1.00 88.25 239 VAL A N 1
ATOM 1861 C CA . VAL A 1 239 ? 8.666 9.821 -14.149 1.00 88.25 239 VAL A CA 1
ATOM 1862 C C . VAL A 1 239 ? 7.749 10.164 -12.987 1.00 88.25 239 VAL A C 1
ATOM 1864 O O . VAL A 1 239 ? 7.440 9.325 -12.146 1.00 88.25 239 VAL A O 1
ATOM 1867 N N . ASN A 1 240 ? 7.302 11.416 -12.941 1.00 85.38 240 ASN A N 1
ATOM 1868 C CA . ASN A 1 240 ? 6.515 11.962 -11.842 1.00 85.38 240 ASN A CA 1
ATOM 1869 C C . ASN A 1 240 ? 5.014 11.738 -12.039 1.00 85.38 240 ASN A C 1
ATOM 1871 O O . ASN A 1 240 ? 4.415 12.306 -12.951 1.00 85.38 240 ASN A O 1
ATOM 1875 N N . SER A 1 241 ? 4.372 11.016 -11.124 1.00 78.00 241 SER A N 1
ATOM 1876 C CA . SER A 1 241 ? 2.911 10.838 -11.087 1.00 78.00 241 SER A CA 1
ATOM 1877 C C . SER A 1 241 ? 2.114 12.155 -11.137 1.00 78.00 241 SER A C 1
ATOM 1879 O O . SER A 1 241 ? 1.051 12.207 -11.759 1.00 78.00 241 SER A O 1
ATOM 1881 N N . SER A 1 242 ? 2.612 13.241 -10.538 1.00 71.94 242 SER A N 1
ATOM 1882 C CA . SER A 1 242 ? 1.899 14.524 -10.445 1.00 71.94 242 SER A CA 1
ATOM 1883 C C . SER A 1 242 ? 1.885 15.348 -11.735 1.00 71.94 242 SER A C 1
ATOM 1885 O O . SER A 1 242 ? 0.913 16.063 -11.998 1.00 71.94 242 SER A O 1
ATOM 1887 N N . ASP A 1 243 ? 2.894 15.221 -12.598 1.00 72.00 243 ASP A N 1
ATOM 1888 C CA . ASP A 1 243 ? 2.890 15.918 -13.890 1.00 72.00 243 ASP A CA 1
ATOM 1889 C C . ASP A 1 243 ? 1.805 15.375 -14.818 1.00 72.00 243 ASP A C 1
ATOM 1891 O O . ASP A 1 243 ? 1.205 16.110 -15.610 1.00 72.00 243 ASP A O 1
ATOM 1895 N N . TRP A 1 244 ? 1.454 14.106 -14.642 1.00 69.12 244 TRP A N 1
ATOM 1896 C CA . TRP A 1 244 ? 0.376 13.472 -15.384 1.00 69.12 244 TRP A CA 1
ATOM 1897 C C . TRP A 1 244 ? -1.000 13.754 -14.782 1.00 69.12 244 TRP A C 1
ATOM 1899 O O . TRP A 1 244 ? -1.972 13.811 -15.532 1.00 69.12 244 TRP A O 1
ATOM 1909 N N . ILE A 1 245 ? -1.098 14.087 -13.486 1.00 66.00 245 ILE A N 1
ATOM 1910 C CA . ILE A 1 245 ? -2.327 14.665 -12.906 1.00 66.00 245 ILE A CA 1
ATOM 1911 C C . ILE A 1 245 ? -2.703 15.954 -13.642 1.00 66.00 245 ILE A C 1
ATOM 1913 O O . ILE A 1 245 ? -3.876 16.161 -13.947 1.00 66.00 245 ILE A O 1
ATOM 1917 N N . LYS A 1 246 ? -1.728 16.814 -13.971 1.00 67.94 246 LYS A N 1
ATOM 1918 C CA . LYS A 1 246 ? -1.978 18.048 -14.740 1.00 67.94 246 LYS A CA 1
ATOM 1919 C C . LYS A 1 246 ? -2.482 17.745 -16.157 1.00 67.94 246 LYS A C 1
ATOM 1921 O O . LYS A 1 246 ? -3.298 18.494 -16.685 1.00 67.94 246 LYS A O 1
ATOM 1926 N N . LYS A 1 247 ? -2.023 16.651 -16.778 1.00 66.38 247 LYS A N 1
ATOM 1927 C CA . LYS A 1 247 ? -2.515 16.193 -18.092 1.00 66.38 247 LYS A CA 1
ATOM 1928 C C . LYS A 1 247 ? -3.923 15.601 -17.997 1.00 66.38 247 LYS A C 1
ATOM 1930 O O . LYS A 1 247 ? -4.765 15.944 -18.821 1.00 66.38 247 LYS A O 1
ATOM 1935 N N . LEU A 1 248 ? -4.210 14.820 -16.955 1.00 63.34 248 LEU A N 1
ATOM 1936 C CA . LEU A 1 248 ? -5.552 14.312 -16.654 1.00 63.34 248 LEU A CA 1
ATOM 1937 C C . LEU A 1 248 ? -6.545 15.445 -16.366 1.00 63.34 248 LEU A C 1
ATOM 1939 O O . LEU A 1 248 ? -7.674 15.382 -16.825 1.00 63.34 248 LEU A O 1
ATOM 1943 N N . GLN A 1 249 ? -6.128 16.524 -15.690 1.00 63.22 249 GLN A N 1
ATOM 1944 C CA . GLN A 1 249 ? -6.974 17.710 -15.475 1.00 63.22 249 GLN A CA 1
ATOM 1945 C C . GLN A 1 249 ? -7.442 18.371 -16.780 1.00 63.22 249 GLN A C 1
ATOM 1947 O O . GLN A 1 249 ? -8.482 19.025 -16.786 1.00 63.22 249 GLN A O 1
ATOM 1952 N N . LYS A 1 250 ? -6.689 18.220 -17.876 1.00 64.81 250 LYS A N 1
ATOM 1953 C CA . LYS A 1 250 ? -7.065 18.752 -19.193 1.00 64.81 250 LYS A CA 1
ATOM 1954 C C . LYS A 1 250 ? -8.055 17.850 -19.933 1.00 64.81 250 LYS A C 1
ATOM 1956 O O . LYS A 1 250 ? -8.714 18.320 -20.858 1.00 64.81 250 LYS A O 1
ATOM 1961 N N . GLN A 1 251 ? -8.173 16.580 -19.546 1.00 61.81 251 GLN A N 1
ATOM 1962 C CA . GLN A 1 251 ? -9.146 15.659 -20.121 1.00 61.81 251 GLN A CA 1
ATOM 1963 C C . GLN A 1 251 ? -10.466 15.752 -19.349 1.00 61.81 251 GLN A C 1
ATOM 1965 O O . GLN A 1 251 ? -10.505 15.640 -18.128 1.00 61.81 251 GLN A O 1
ATOM 1970 N N . LYS A 1 252 ? -11.566 16.000 -20.069 1.00 54.59 252 LYS A N 1
ATOM 1971 C CA . LYS A 1 252 ? -12.909 16.165 -19.482 1.00 54.59 252 LYS A CA 1
ATOM 1972 C C . LYS A 1 252 ? -13.584 14.839 -19.104 1.00 54.59 252 LYS A C 1
ATOM 1974 O O . LYS A 1 252 ? -14.623 14.866 -18.454 1.00 54.59 252 LYS A O 1
ATOM 1979 N N . SER A 1 253 ? -13.036 13.708 -19.542 1.00 56.50 253 SER A N 1
ATOM 1980 C CA . SER A 1 253 ? -13.596 12.370 -19.347 1.00 56.50 253 SER A CA 1
ATOM 1981 C C . SER A 1 253 ? -12.866 11.588 -18.260 1.00 56.50 253 SER A C 1
ATOM 1983 O O . SER A 1 253 ? -11.653 11.721 -18.106 1.00 56.50 253 SER A O 1
ATOM 1985 N N . ASP A 1 254 ? -13.590 10.706 -17.575 1.00 59.28 254 ASP A N 1
ATOM 1986 C CA . ASP A 1 254 ? -13.005 9.759 -16.627 1.00 59.28 254 ASP A CA 1
ATOM 1987 C C . ASP A 1 254 ? -12.031 8.805 -17.323 1.00 59.28 254 ASP A C 1
ATOM 1989 O O . ASP A 1 254 ? -12.419 8.047 -18.216 1.00 59.28 254 ASP A O 1
ATOM 1993 N N . VAL A 1 255 ? -10.774 8.805 -16.882 1.00 63.69 255 VAL A N 1
ATOM 1994 C CA . VAL A 1 255 ? -9.739 7.908 -17.400 1.00 63.69 255 VAL A CA 1
ATOM 1995 C C . VAL A 1 255 ? -9.551 6.742 -16.415 1.00 63.69 255 VAL A C 1
ATOM 1997 O O . VAL A 1 255 ? -9.172 6.983 -15.267 1.00 63.69 255 VAL A O 1
ATOM 2000 N N . PRO A 1 256 ? -9.822 5.482 -16.815 1.00 66.75 256 PRO A N 1
ATOM 2001 C CA . PRO A 1 256 ? -9.738 4.323 -15.920 1.00 66.75 256 PRO A CA 1
ATOM 2002 C C . PRO A 1 256 ? -8.293 3.938 -15.568 1.00 66.75 256 PRO A C 1
ATOM 2004 O O . PRO A 1 256 ? -8.040 3.396 -14.492 1.00 66.75 256 PRO A O 1
ATOM 2007 N N . CYS A 1 257 ? -7.350 4.222 -16.466 1.00 76.38 257 CYS A N 1
ATOM 2008 C CA . CYS A 1 257 ? -5.929 3.950 -16.303 1.00 76.38 257 CYS A CA 1
ATOM 2009 C C . CYS A 1 257 ? -5.086 4.990 -17.048 1.00 76.38 257 CYS A C 1
ATOM 2011 O O . CYS A 1 257 ? -5.491 5.506 -18.084 1.00 76.38 257 CYS A O 1
ATOM 2013 N N . LEU A 1 258 ? -3.902 5.282 -16.536 1.00 79.19 258 LEU A N 1
ATOM 2014 C CA . LEU A 1 258 ? -2.956 6.223 -17.113 1.00 79.19 258 LEU A CA 1
ATOM 2015 C C . LEU A 1 258 ? -1.728 5.457 -17.601 1.00 79.19 258 LEU A C 1
ATOM 2017 O O . LEU A 1 258 ? -1.019 4.882 -16.785 1.00 79.19 258 LEU A O 1
ATOM 2021 N N . ASP A 1 259 ? -1.467 5.498 -18.901 1.00 84.88 259 ASP A N 1
ATOM 2022 C CA . ASP A 1 259 ? -0.270 4.905 -19.498 1.00 84.88 259 ASP A CA 1
ATOM 2023 C C . ASP A 1 259 ? 0.827 5.970 -19.623 1.00 84.88 259 ASP A C 1
ATOM 2025 O O . ASP A 1 259 ? 0.571 7.097 -20.057 1.00 84.88 259 ASP A O 1
ATOM 2029 N N . ILE A 1 260 ? 2.042 5.624 -19.199 1.00 87.81 260 ILE A N 1
ATOM 2030 C CA . ILE A 1 260 ? 3.219 6.495 -19.226 1.00 87.81 260 ILE A CA 1
ATOM 2031 C C . ILE A 1 260 ? 4.332 5.770 -19.974 1.00 87.81 260 ILE A C 1
ATOM 2033 O O . ILE A 1 260 ? 4.711 4.666 -19.592 1.00 87.81 260 ILE A O 1
ATOM 2037 N N . ASP A 1 261 ? 4.884 6.393 -21.007 1.00 90.06 261 ASP A N 1
ATOM 2038 C CA . ASP A 1 261 ? 5.982 5.797 -21.764 1.00 90.06 261 ASP A CA 1
ATOM 2039 C C . ASP A 1 261 ? 7.289 5.847 -20.962 1.00 90.06 261 ASP A C 1
ATOM 2041 O O . ASP A 1 261 ? 7.662 6.874 -20.388 1.00 90.06 261 ASP A O 1
ATOM 2045 N N . LEU A 1 262 ? 7.989 4.719 -20.938 1.00 91.12 262 LEU A N 1
ATOM 2046 C CA . LEU A 1 262 ? 9.315 4.549 -20.371 1.00 91.12 262 LEU A CA 1
ATOM 2047 C C . LEU A 1 262 ? 10.307 4.380 -21.519 1.00 91.12 262 LEU A C 1
ATOM 2049 O O . LEU A 1 262 ? 10.225 3.419 -22.284 1.00 91.12 262 LEU A O 1
ATOM 2053 N N . ASP A 1 263 ? 11.247 5.311 -21.608 1.00 90.75 263 ASP A N 1
ATOM 2054 C CA . ASP A 1 263 ? 12.363 5.265 -22.546 1.00 90.75 263 ASP A CA 1
ATOM 2055 C C . ASP A 1 263 ? 13.624 4.778 -21.824 1.00 90.75 263 ASP A C 1
ATOM 2057 O O . ASP A 1 263 ? 14.023 5.356 -20.809 1.00 90.75 263 ASP A O 1
ATOM 2061 N N . PHE A 1 264 ? 14.258 3.739 -22.368 1.00 89.94 264 PHE A N 1
ATOM 2062 C CA . PHE A 1 264 ? 15.528 3.205 -21.898 1.00 89.94 264 PHE A CA 1
ATOM 2063 C C . PHE A 1 264 ? 16.616 3.343 -22.964 1.00 89.94 264 PHE A C 1
ATOM 2065 O O . PHE A 1 264 ? 16.440 2.999 -24.138 1.00 89.94 264 PHE A O 1
ATOM 2072 N N . GLY A 1 265 ? 17.798 3.782 -22.527 1.00 83.69 265 GLY A N 1
ATOM 2073 C CA . GLY A 1 265 ? 18.990 3.822 -23.373 1.00 83.69 265 GLY A CA 1
ATOM 2074 C C . GLY A 1 265 ? 18.938 4.873 -24.484 1.00 83.69 265 GLY A C 1
ATOM 2075 O O . GLY A 1 265 ? 19.606 4.693 -25.497 1.00 83.69 265 GLY A O 1
ATOM 2076 N N . GLY A 1 266 ? 18.155 5.945 -24.308 1.00 81.56 266 GLY A N 1
ATOM 2077 C CA . GLY A 1 266 ? 18.049 7.042 -25.277 1.00 81.56 266 GLY A CA 1
ATOM 2078 C C . GLY A 1 266 ? 17.250 6.675 -26.528 1.00 81.56 266 GLY A C 1
ATOM 2079 O O . GLY A 1 266 ? 17.638 7.038 -27.633 1.00 81.56 266 GLY A O 1
ATOM 2080 N N . GLY A 1 267 ? 16.166 5.926 -26.355 1.00 81.19 267 GLY A N 1
ATOM 2081 C CA . GLY A 1 267 ? 15.252 5.487 -27.402 1.00 81.19 267 GLY A CA 1
ATOM 2082 C C . GLY A 1 267 ? 15.507 4.066 -27.894 1.00 81.19 267 GLY A C 1
ATOM 2083 O O . GLY A 1 267 ? 14.993 3.679 -28.940 1.00 81.19 267 GLY A O 1
ATOM 2084 N N . LYS A 1 268 ? 16.326 3.280 -27.185 1.00 85.25 268 LYS A N 1
ATOM 2085 C CA . LYS A 1 268 ? 16.669 1.915 -27.606 1.00 85.25 268 LYS A CA 1
ATOM 2086 C C . LYS A 1 268 ? 15.568 0.917 -27.259 1.00 85.25 268 LYS A C 1
ATOM 2088 O O . LYS A 1 268 ? 15.319 -0.010 -28.027 1.00 85.25 268 LYS A O 1
ATOM 2093 N N . TYR A 1 269 ? 14.921 1.102 -26.112 1.00 87.12 269 TYR A N 1
ATOM 2094 C CA . TYR A 1 269 ? 13.811 0.266 -25.675 1.00 87.12 269 TYR A CA 1
ATOM 2095 C C . TYR A 1 269 ? 12.682 1.135 -25.134 1.00 87.12 269 TYR A C 1
ATOM 2097 O O . TYR A 1 269 ? 12.931 2.102 -24.415 1.00 87.12 269 TYR A O 1
ATOM 2105 N N . PHE A 1 270 ? 11.447 0.751 -25.450 1.00 90.56 270 PHE A N 1
ATOM 2106 C CA . PHE A 1 270 ? 10.249 1.481 -25.056 1.00 90.56 270 PHE A CA 1
ATOM 2107 C C . PHE A 1 270 ? 9.282 0.553 -24.328 1.00 90.56 270 PHE A C 1
ATOM 2109 O O . PHE A 1 270 ? 8.829 -0.451 -24.880 1.00 90.56 270 PHE A O 1
ATOM 2116 N N . ALA A 1 271 ? 8.950 0.894 -23.090 1.00 92.38 271 ALA A N 1
ATOM 2117 C CA . ALA A 1 271 ? 7.914 0.217 -22.320 1.00 92.38 271 ALA A CA 1
ATOM 2118 C C . ALA A 1 271 ? 6.833 1.213 -21.900 1.00 92.38 271 ALA A C 1
ATOM 2120 O O . ALA A 1 271 ? 6.981 2.417 -22.067 1.00 92.38 271 ALA A O 1
ATOM 2121 N N . SER A 1 272 ? 5.743 0.706 -21.346 1.00 91.81 272 SER A N 1
ATOM 2122 C CA . SER A 1 272 ? 4.678 1.501 -20.757 1.00 91.81 272 SER A CA 1
ATOM 2123 C C . SER A 1 272 ? 4.524 1.146 -19.284 1.00 91.81 272 SER A C 1
ATOM 2125 O O . SER A 1 272 ? 4.531 -0.030 -18.913 1.00 91.81 272 SER A O 1
ATOM 2127 N N . LEU A 1 273 ? 4.380 2.176 -18.460 1.00 91.69 273 LEU A N 1
ATOM 2128 C CA . LEU A 1 273 ? 3.997 2.127 -17.061 1.00 91.69 273 LEU A CA 1
ATOM 2129 C C . LEU A 1 273 ? 2.516 2.506 -16.961 1.00 91.69 273 LEU A C 1
ATOM 2131 O O . LEU A 1 273 ? 2.155 3.682 -17.028 1.00 91.69 273 LEU A O 1
ATOM 2135 N N . ARG A 1 274 ? 1.654 1.504 -16.804 1.00 89.62 274 ARG A N 1
ATOM 2136 C CA . ARG A 1 274 ? 0.208 1.679 -16.661 1.00 89.62 274 ARG A CA 1
ATOM 2137 C C . ARG A 1 274 ? -0.169 1.829 -15.195 1.00 89.62 274 ARG A C 1
ATOM 2139 O O . ARG A 1 274 ? -0.028 0.887 -14.424 1.00 89.62 274 ARG A O 1
ATOM 2146 N N . LEU A 1 275 ? -0.696 2.988 -14.824 1.00 87.00 275 LEU A N 1
ATOM 2147 C CA . LEU A 1 275 ? -1.207 3.306 -13.494 1.00 87.00 275 LEU A CA 1
ATOM 2148 C C . LEU A 1 275 ? -2.728 3.148 -13.472 1.00 87.00 275 LEU A C 1
ATOM 2150 O O . LEU A 1 275 ? -3.441 3.753 -14.269 1.00 87.00 275 LEU A O 1
ATOM 2154 N N . SER A 1 276 ? -3.258 2.372 -12.538 1.00 83.00 276 SER A N 1
ATOM 2155 C CA . SER A 1 276 ? -4.700 2.200 -12.348 1.00 83.00 276 SER A CA 1
ATOM 2156 C C . SER A 1 276 ? -5.030 2.045 -10.868 1.00 83.00 276 SER A C 1
ATOM 2158 O O . SER A 1 276 ? -4.150 1.824 -10.040 1.00 83.00 276 SER A O 1
ATOM 2160 N N . ARG A 1 277 ? -6.298 2.216 -10.493 1.00 78.25 277 ARG A N 1
ATOM 2161 C CA . ARG A 1 277 ? -6.715 2.026 -9.102 1.00 78.25 277 ARG A CA 1
ATOM 2162 C C . ARG A 1 277 ? -7.281 0.625 -8.911 1.00 78.25 277 ARG A C 1
ATOM 2164 O O . ARG A 1 277 ? -8.291 0.285 -9.520 1.00 78.25 277 ARG A O 1
ATOM 2171 N N . GLY A 1 278 ? -6.647 -0.155 -8.040 1.00 74.94 278 GLY A N 1
ATOM 2172 C CA . GLY A 1 278 ? -7.085 -1.499 -7.684 1.00 74.94 278 GLY A CA 1
ATOM 2173 C C . GLY A 1 278 ? -8.387 -1.513 -6.879 1.00 74.94 278 GLY A C 1
ATOM 2174 O O . GLY A 1 278 ? -8.837 -0.493 -6.347 1.00 74.94 278 GLY A O 1
ATOM 2175 N N . ASN A 1 279 ? -8.974 -2.702 -6.742 1.00 69.56 279 ASN A N 1
ATOM 2176 C CA . ASN A 1 279 ? -10.258 -2.936 -6.066 1.00 69.56 279 ASN A CA 1
ATOM 2177 C C . ASN A 1 279 ? -10.274 -2.543 -4.576 1.00 69.56 279 ASN A C 1
ATOM 2179 O O . ASN A 1 279 ? -11.317 -2.177 -4.054 1.00 69.56 279 ASN A O 1
ATOM 2183 N N . ARG A 1 280 ? -9.133 -2.574 -3.885 1.00 72.38 280 ARG A N 1
ATOM 2184 C CA . ARG A 1 280 ? -8.984 -2.113 -2.492 1.00 72.38 280 ARG A CA 1
ATOM 2185 C C . ARG A 1 280 ? -8.361 -0.727 -2.390 1.00 72.38 280 ARG A C 1
ATOM 2187 O O . ARG A 1 280 ? -7.945 -0.292 -1.325 1.00 72.38 280 ARG A O 1
ATOM 2194 N N . GLY A 1 281 ? -8.269 -0.022 -3.512 1.00 75.75 281 GLY A N 1
ATOM 2195 C CA . GLY A 1 281 ? -7.699 1.308 -3.552 1.00 75.75 281 GLY A CA 1
ATOM 2196 C C . GLY A 1 281 ? -6.169 1.372 -3.487 1.00 75.75 281 GLY A C 1
ATOM 2197 O O . GLY A 1 281 ? -5.621 2.461 -3.349 1.00 75.75 281 GLY A O 1
ATOM 2198 N N . THR A 1 282 ? -5.440 0.271 -3.605 1.00 84.75 282 THR A N 1
ATOM 2199 C CA . THR A 1 282 ? -3.996 0.337 -3.887 1.00 84.75 282 THR A CA 1
ATOM 2200 C C . THR A 1 282 ? -3.779 0.880 -5.310 1.00 84.75 282 THR A C 1
ATOM 2202 O O . THR A 1 282 ? -4.615 0.661 -6.194 1.00 84.75 282 THR A O 1
ATOM 2205 N N . LEU A 1 283 ? -2.713 1.653 -5.536 1.00 87.38 283 LEU A N 1
ATOM 2206 C CA . LEU A 1 283 ? -2.308 2.073 -6.879 1.00 87.38 283 LEU A CA 1
ATOM 2207 C C . LEU A 1 283 ? -1.626 0.893 -7.572 1.00 87.38 283 LEU A C 1
ATOM 2209 O O . LEU A 1 283 ? -0.536 0.490 -7.179 1.00 87.38 283 LEU A O 1
ATOM 2213 N N . GLU A 1 284 ? -2.280 0.349 -8.587 1.00 90.19 284 GLU A N 1
ATOM 2214 C CA . GLU A 1 284 ? -1.779 -0.752 -9.400 1.00 90.19 284 GLU A CA 1
ATOM 2215 C C . GLU A 1 284 ? -0.931 -0.185 -10.536 1.00 90.19 284 GLU A C 1
ATOM 2217 O O . GLU A 1 284 ? -1.389 0.660 -11.310 1.00 90.19 284 GLU A O 1
ATOM 2222 N N . VAL A 1 285 ? 0.305 -0.655 -10.625 1.00 92.19 285 VAL A N 1
ATOM 2223 C CA . VAL A 1 285 ? 1.304 -0.219 -11.593 1.00 92.19 285 VAL A CA 1
ATOM 2224 C C . VAL A 1 285 ? 1.745 -1.430 -12.389 1.00 92.19 285 VAL A C 1
ATOM 2226 O O . VAL A 1 285 ? 2.290 -2.376 -11.829 1.00 92.19 285 VAL A O 1
ATOM 2229 N N . VAL A 1 286 ? 1.515 -1.415 -13.695 1.00 93.75 286 VAL A N 1
ATOM 2230 C CA . VAL A 1 286 ? 1.864 -2.527 -14.582 1.00 93.75 286 VAL A CA 1
ATOM 2231 C C . VAL A 1 286 ? 2.893 -2.050 -15.592 1.00 93.75 286 VAL A C 1
ATOM 2233 O O . VAL A 1 286 ? 2.640 -1.105 -16.337 1.00 93.75 286 VAL A O 1
ATOM 2236 N N . MET A 1 287 ? 4.051 -2.705 -15.617 1.00 94.06 287 MET A N 1
ATOM 2237 C CA . MET A 1 287 ? 5.086 -2.475 -16.625 1.00 94.06 287 MET A CA 1
ATOM 2238 C C . MET A 1 287 ? 4.940 -3.493 -17.746 1.00 94.06 287 MET A C 1
ATOM 2240 O O . MET A 1 287 ? 4.939 -4.694 -17.485 1.00 94.06 287 MET A O 1
ATOM 2244 N N . GLN A 1 288 ? 4.844 -3.025 -18.985 1.00 92.75 288 GLN A N 1
ATOM 2245 C CA . GLN A 1 288 ? 4.693 -3.882 -20.160 1.00 92.75 288 GLN A CA 1
ATOM 2246 C C . GLN A 1 288 ? 5.394 -3.271 -21.374 1.00 92.75 288 GLN A C 1
ATOM 2248 O O . GLN A 1 288 ? 5.498 -2.051 -21.482 1.00 92.75 288 GLN A O 1
ATOM 2253 N N . TRP A 1 289 ? 5.874 -4.099 -22.298 1.00 89.56 289 TRP A N 1
ATOM 2254 C CA . TRP A 1 289 ? 6.495 -3.606 -23.527 1.00 89.56 289 TRP A CA 1
ATOM 2255 C C . TRP A 1 289 ? 5.465 -2.873 -24.387 1.00 89.56 289 TRP A C 1
ATOM 2257 O O . TRP A 1 289 ? 4.329 -3.332 -24.525 1.00 89.56 289 TRP A O 1
ATOM 2267 N N . LEU A 1 290 ? 5.858 -1.750 -24.993 1.00 83.25 290 LEU A N 1
ATOM 2268 C CA . LEU A 1 290 ? 5.030 -1.122 -26.015 1.00 83.25 290 LEU A CA 1
ATOM 2269 C C . LEU A 1 290 ? 5.055 -2.030 -27.246 1.00 83.25 290 LEU A C 1
ATOM 2271 O O . LEU A 1 290 ? 6.101 -2.249 -27.856 1.00 83.25 290 LEU A O 1
ATOM 2275 N N . SER A 1 291 ? 3.911 -2.629 -27.574 1.00 58.78 291 SER A N 1
ATOM 2276 C CA . SER A 1 291 ? 3.794 -3.479 -28.754 1.00 58.78 291 SER A CA 1
ATOM 2277 C C . SER A 1 291 ? 4.032 -2.630 -30.001 1.00 58.78 291 SER A C 1
ATOM 2279 O O . SER A 1 291 ? 3.329 -1.645 -30.221 1.00 58.78 291 SER A O 1
ATOM 2281 N N . VAL A 1 292 ? 4.980 -3.034 -30.849 1.00 47.56 292 VAL A N 1
ATOM 2282 C CA . VAL A 1 292 ? 5.096 -2.522 -32.222 1.00 47.56 292 VAL A CA 1
ATOM 2283 C C . VAL A 1 292 ? 3.964 -3.138 -33.043 1.00 47.56 292 VAL A C 1
ATOM 2285 O O . VAL A 1 292 ? 4.170 -4.018 -33.870 1.00 47.56 292 VAL A O 1
ATOM 2288 N N . SER A 1 293 ? 2.737 -2.713 -32.771 1.00 40.44 293 SER A N 1
ATOM 2289 C CA . SER A 1 293 ? 1.562 -3.104 -33.536 1.00 40.44 293 SER A CA 1
ATOM 2290 C C . SER A 1 293 ? 0.815 -1.829 -33.891 1.00 40.44 293 SER A C 1
ATOM 2292 O O . SER A 1 293 ? 0.132 -1.250 -33.050 1.00 40.44 293 SER A O 1
ATOM 2294 N N . THR A 1 294 ? 0.931 -1.438 -35.164 1.00 35.16 294 THR A N 1
ATOM 2295 C CA . THR A 1 294 ? 0.291 -0.291 -35.843 1.00 35.16 294 THR A CA 1
ATOM 2296 C C . THR A 1 294 ? 1.137 0.986 -35.945 1.00 35.16 294 THR A C 1
ATOM 2298 O O . THR A 1 294 ? 0.776 2.038 -35.431 1.00 35.16 294 THR A O 1
ATOM 2301 N N . ILE A 1 295 ? 2.212 0.930 -36.736 1.00 33.03 295 ILE A N 1
ATOM 2302 C CA . ILE A 1 295 ? 2.536 2.061 -37.616 1.00 33.03 295 ILE A CA 1
ATOM 2303 C C . ILE A 1 295 ? 2.035 1.669 -39.012 1.00 33.03 295 ILE A C 1
ATOM 2305 O O . ILE A 1 295 ? 2.727 0.977 -39.753 1.00 33.03 295 ILE A O 1
ATOM 2309 N N . PHE A 1 296 ? 0.818 2.083 -39.376 1.00 34.69 296 PHE A N 1
ATOM 2310 C CA . PHE A 1 296 ? 0.499 2.264 -40.794 1.00 34.69 296 PHE A CA 1
ATOM 2311 C C . PHE A 1 296 ? 1.259 3.515 -41.236 1.00 34.69 296 PHE A C 1
ATOM 2313 O O . PHE A 1 296 ? 0.780 4.633 -41.057 1.00 34.69 296 PHE A O 1
ATOM 2320 N N . VAL A 1 297 ? 2.468 3.343 -41.772 1.00 32.94 297 VAL A N 1
ATOM 2321 C CA . VAL A 1 297 ? 3.060 4.389 -42.608 1.00 32.94 297 VAL A CA 1
ATOM 2322 C C . VAL A 1 297 ? 2.310 4.320 -43.932 1.00 32.94 297 VAL A C 1
ATOM 2324 O O . VAL A 1 297 ? 2.590 3.468 -44.771 1.00 32.94 297 VAL A O 1
ATOM 2327 N N . MET A 1 298 ? 1.305 5.181 -44.098 1.00 29.80 298 MET A N 1
ATOM 2328 C CA . MET A 1 298 ? 0.804 5.512 -45.427 1.00 29.80 298 MET A CA 1
ATOM 2329 C C . MET A 1 298 ? 1.927 6.283 -46.123 1.00 29.80 298 MET A C 1
ATOM 2331 O O . MET A 1 298 ? 2.187 7.438 -45.792 1.00 29.80 298 MET A O 1
ATOM 2335 N N . TYR A 1 299 ? 2.626 5.628 -47.045 1.00 35.16 299 TYR A N 1
ATOM 2336 C CA . TYR A 1 299 ? 3.343 6.351 -48.085 1.00 35.16 29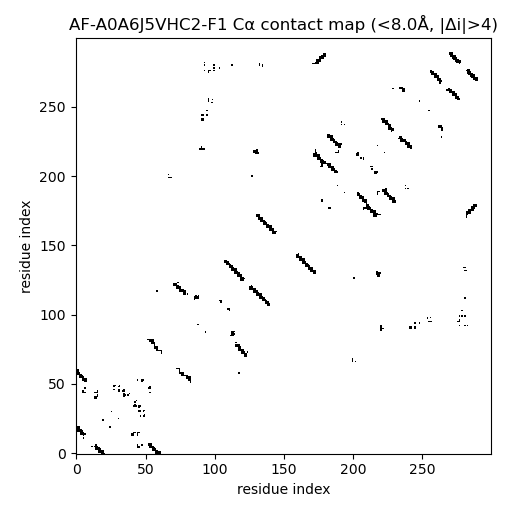9 TYR A CA 1
ATOM 2337 C C . TYR A 1 299 ? 2.283 6.900 -49.045 1.00 35.16 299 TYR A C 1
ATOM 2339 O O . TYR A 1 299 ? 1.487 6.127 -49.581 1.00 35.16 299 TYR A O 1
ATOM 2347 N N . ILE A 1 300 ? 2.236 8.225 -49.193 1.00 44.69 300 ILE A N 1
ATOM 2348 C CA . ILE A 1 300 ? 1.676 8.868 -50.388 1.00 44.69 300 ILE A CA 1
ATOM 2349 C C . ILE A 1 300 ? 2.822 9.002 -51.382 1.00 44.69 300 ILE A C 1
ATOM 2351 O O . ILE A 1 300 ? 3.907 9.443 -50.937 1.00 44.69 300 ILE A O 1
#